Protein AF-0000000065890690 (afdb_homodimer)

Radius of gyration: 18.57 Å; Cα contacts (8 Å, |Δi|>4): 717; chains: 2; bounding box: 40×58×40 Å

Secondary structure (DSSP, 8-state):
----SSEEHHHHTTTS---TTS----EEEEEETTTEEEEEEE--TTSGGGGTS-TTS----HHHHHHHHHHHHHHHHHHHTT---TTEEEEEEEEEEEEE-S---TT-EEEEEEEEEEEETTEEEEEEEEEETTEEEEEEEEEEEEEE-/----SSEEHHHHTTTS---TTS----EEEEEETTTEEEEEEE--TTSGGGGTS-TTS----HHHHHHHHHHHHHHHHHHHTT---TTEEEEEEEEEEEEE-S---TT-EEEEEEEEEEEETTEEEEEEEEEETTEEEEEEEEEEEEEE-

InterPro domains:
  IPR010084 Beta-hydroxyacyl-(acyl-carrier-protein) dehydratase FabZ [MF_00406] (7-148)
  IPR010084 Beta-hydroxyacyl-(acyl-carrier-protein) dehydratase FabZ [NF000582] (9-145)
  IPR010084 Beta-hydroxyacyl-(acyl-carrier-protein) dehydratase FabZ [TIGR01750] (8-145)
  IPR013114 Beta-hydroxydecanoyl thiol ester dehydrase, FabA/FabZ [PF07977] (16-140)
  IPR013114 Beta-hydroxydecanoyl thiol ester dehydrase, FabA/FabZ [PTHR30272] (7-145)
  IPR029069 HotDog domain superfamily [SSF54637] (10-145)

Solvent-accessible surface area (backbone atoms only — not comparable to full-atom values): 15492 Å² total; per-residue (Å²): 128,93,80,70,74,64,40,42,43,78,58,46,48,75,61,42,71,42,28,67,81,51,50,53,62,47,34,35,70,46,77,42,77,76,40,36,33,28,35,30,26,76,38,54,77,83,45,67,56,37,58,0,43,20,67,89,48,61,39,60,57,66,48,57,54,51,49,34,47,49,51,51,47,49,48,39,53,28,59,48,68,71,49,65,59,91,47,52,44,77,40,72,38,32,36,33,66,28,38,51,71,46,91,46,38,60,76,41,48,40,38,33,46,32,33,56,72,47,75,54,96,56,32,36,34,28,45,35,37,31,22,46,92,85,37,67,24,35,36,30,36,43,28,35,30,59,42,79,105,128,92,80,70,75,64,38,43,42,78,59,46,48,74,63,42,72,41,29,66,81,51,49,54,62,48,33,35,69,44,77,42,77,74,39,37,32,30,34,32,28,76,38,54,76,84,44,68,57,40,56,0,50,18,67,90,48,61,39,60,56,65,46,58,53,51,49,33,46,49,52,51,48,51,46,38,53,27,60,50,68,72,47,66,59,90,47,50,46,76,40,72,39,31,37,33,66,28,39,50,70,48,91,46,38,60,78,42,49,39,39,33,45,30,32,56,73,48,76,55,96,55,32,38,34,28,46,36,37,30,21,45,93,85,37,69,24,36,36,29,36,41,27,36,30,60,42,78,105

Structure (mmCIF, N/CA/C/O backbone):
data_AF-0000000065890690-model_v1
#
loop_
_entity.id
_entity.type
_entity.pdbx_description
1 polymer 3-hydroxyacyl-
#
loop_
_atom_site.group_PDB
_atom_site.id
_atom_site.type_symbol
_atom_site.label_atom_id
_atom_site.label_alt_id
_atom_site.label_comp_id
_atom_site.label_asym_id
_atom_site.label_entity_id
_atom_site.label_seq_id
_atom_site.pdbx_PDB_ins_code
_atom_site.Cartn_x
_atom_site.Cartn_y
_atom_site.Cartn_z
_atom_site.occupancy
_atom_site.B_iso_or_equiv
_atom_site.auth_seq_id
_atom_site.auth_comp_id
_atom_site.auth_asym_id
_atom_site.auth_atom_id
_atom_site.pdbx_PDB_model_num
ATOM 1 N N . MET A 1 1 ? -1.082 -30.219 -10.211 1 60.09 1 MET A N 1
ATOM 2 C CA . MET A 1 1 ? -0.942 -29.734 -11.586 1 60.09 1 MET A CA 1
ATOM 3 C C . MET A 1 1 ? 0.509 -29.375 -11.891 1 60.09 1 MET A C 1
ATOM 5 O O . MET A 1 1 ? 1.239 -28.922 -11.016 1 60.09 1 MET A O 1
ATOM 9 N N . ASP A 1 2 ? 1.141 -29.984 -12.883 1 79.5 2 ASP A N 1
ATOM 10 C CA . ASP A 1 2 ? 2.512 -29.703 -13.305 1 79.5 2 ASP A CA 1
ATOM 11 C C . ASP A 1 2 ? 2.666 -28.266 -13.781 1 79.5 2 ASP A C 1
ATOM 13 O O . ASP A 1 2 ? 2.049 -27.875 -14.773 1 79.5 2 ASP A O 1
ATOM 17 N N . VAL A 1 3 ? 3.219 -27.328 -12.914 1 87.88 3 VAL A N 1
ATOM 18 C CA . VAL A 1 3 ? 3.428 -25.922 -13.258 1 87.88 3 VAL A CA 1
ATOM 19 C C . VAL A 1 3 ? 4.75 -25.766 -14 1 87.88 3 VAL A C 1
ATOM 21 O O . VAL A 1 3 ? 5.793 -26.234 -13.539 1 87.88 3 VAL A O 1
ATOM 24 N N . GLN A 1 4 ? 4.66 -25.234 -15.211 1 94.5 4 GLN A N 1
ATOM 25 C CA . GLN A 1 4 ? 5.871 -24.969 -15.969 1 94.5 4 GLN A CA 1
ATOM 26 C C . GLN A 1 4 ? 6.465 -23.609 -15.617 1 94.5 4 GLN A C 1
ATOM 28 O O . GLN A 1 4 ? 5.789 -22.578 -15.734 1 94.5 4 GLN A O 1
ATOM 33 N N . LEU A 1 5 ? 7.715 -23.672 -15.281 1 97.31 5 LEU A N 1
ATOM 34 C CA . LEU A 1 5 ? 8.398 -22.453 -14.859 1 97.31 5 LEU A CA 1
ATOM 35 C C . LEU A 1 5 ? 9.422 -22.016 -15.906 1 97.31 5 LEU A C 1
ATOM 37 O O . LEU A 1 5 ? 9.992 -22.859 -16.609 1 97.31 5 LEU A O 1
ATOM 41 N N . PRO A 1 6 ? 9.633 -20.75 -16.078 1 98.38 6 PRO A N 1
ATOM 42 C CA . PRO A 1 6 ? 8.953 -19.656 -15.352 1 98.38 6 PRO A CA 1
ATOM 43 C C . PRO A 1 6 ? 7.555 -19.391 -15.883 1 98.38 6 PRO A C 1
ATOM 45 O O . PRO A 1 6 ? 7.246 -19.719 -17.031 1 98.38 6 PRO A O 1
ATOM 48 N N . ILE A 1 7 ? 6.672 -18.844 -15.055 1 98.5 7 ILE A N 1
ATOM 49 C CA . ILE A 1 7 ? 5.395 -18.312 -15.508 1 98.5 7 ILE A CA 1
ATOM 50 C C . ILE A 1 7 ? 5.547 -16.828 -15.852 1 98.5 7 ILE A C 1
ATOM 52 O O . ILE A 1 7 ? 5.953 -16.031 -15.008 1 98.5 7 ILE A O 1
ATOM 56 N N . GLU A 1 8 ? 5.113 -16.453 -17.016 1 98.38 8 GLU A N 1
ATOM 57 C CA . GLU A 1 8 ? 5.309 -15.094 -17.5 1 98.38 8 GLU A CA 1
ATOM 58 C C . GLU A 1 8 ? 4.074 -14.234 -17.25 1 98.38 8 GLU A C 1
ATOM 60 O O . GLU A 1 8 ? 3.012 -14.758 -16.906 1 98.38 8 GLU A O 1
ATOM 65 N N . ALA A 1 9 ? 4.27 -12.914 -17.422 1 97.75 9 ALA A N 1
ATOM 66 C CA . ALA A 1 9 ? 3.254 -11.922 -17.062 1 97.75 9 ALA A CA 1
ATOM 67 C C . ALA A 1 9 ? 1.919 -12.25 -17.734 1 97.75 9 ALA A C 1
ATOM 69 O O . ALA A 1 9 ? 0.867 -12.188 -17.078 1 97.75 9 ALA A O 1
ATOM 70 N N . LYS A 1 10 ? 1.951 -12.648 -18.984 1 96.5 10 LYS A N 1
ATOM 71 C CA . LYS A 1 10 ? 0.724 -12.938 -19.719 1 96.5 10 LYS A CA 1
ATOM 72 C C . LYS A 1 10 ? -0.041 -14.094 -19.078 1 96.5 10 LYS A C 1
ATOM 74 O O . LYS A 1 10 ? -1.273 -14.078 -19.031 1 96.5 10 LYS A O 1
ATOM 79 N N . ASP A 1 11 ? 0.663 -15.039 -18.609 1 96.81 11 ASP A N 1
ATOM 80 C CA . ASP A 1 11 ? 0.032 -16.203 -17.984 1 96.81 11 ASP A CA 1
ATOM 81 C C . ASP A 1 11 ? -0.36 -15.914 -16.547 1 96.81 11 ASP A C 1
ATOM 83 O O . ASP A 1 11 ? -1.344 -16.469 -16.031 1 96.81 11 ASP A O 1
ATOM 87 N N . ILE A 1 12 ? 0.447 -15.047 -15.836 1 97.62 12 ILE A N 1
ATOM 88 C CA . ILE A 1 12 ? 0.089 -14.617 -14.484 1 97.62 12 ILE A CA 1
ATOM 89 C C . ILE A 1 12 ? -1.281 -13.945 -14.5 1 97.62 12 ILE A C 1
ATOM 91 O O . ILE A 1 12 ? -2.094 -14.156 -13.594 1 97.62 12 ILE A O 1
ATOM 95 N N . GLN A 1 13 ? -1.593 -13.195 -15.539 1 95.81 13 GLN A N 1
ATOM 96 C CA . GLN A 1 13 ? -2.852 -12.469 -15.664 1 95.81 13 GLN A CA 1
ATOM 97 C C . GLN A 1 13 ? -4.031 -13.422 -15.766 1 95.81 13 GLN A C 1
ATOM 99 O O . GLN A 1 13 ? -5.18 -13.031 -15.539 1 95.81 13 GLN A O 1
ATOM 104 N N . LYS A 1 14 ? -3.775 -14.672 -16.078 1 94.5 14 LYS A N 1
ATOM 105 C CA . LYS A 1 14 ? -4.832 -15.68 -16.109 1 94.5 14 LYS A CA 1
ATOM 106 C C . LYS A 1 14 ? -5.117 -16.219 -14.719 1 94.5 14 LYS A C 1
ATOM 108 O O . LYS A 1 14 ? -6.156 -16.844 -14.484 1 94.5 14 LYS A O 1
ATOM 113 N N . LEU A 1 15 ? -4.16 -16.047 -13.859 1 95.44 15 LEU A N 1
ATOM 114 C CA . LEU A 1 15 ? -4.27 -16.578 -12.5 1 95.44 15 LEU A CA 1
ATOM 115 C C . LEU A 1 15 ? -4.887 -15.555 -11.562 1 95.44 15 LEU A C 1
ATOM 117 O O . LEU A 1 15 ? -5.762 -15.883 -10.758 1 95.44 15 LEU A O 1
ATOM 121 N N . ILE A 1 16 ? -4.434 -14.336 -11.648 1 95.62 16 ILE A N 1
ATOM 122 C CA . ILE A 1 16 ? -4.953 -13.305 -10.758 1 95.62 16 ILE A CA 1
ATOM 123 C C . ILE A 1 16 ? -5.637 -12.211 -11.586 1 95.62 16 ILE A C 1
ATOM 125 O O . ILE A 1 16 ? -5.273 -11.977 -12.742 1 95.62 16 ILE A O 1
ATOM 129 N N . PRO A 1 17 ? -6.551 -11.508 -11.062 1 95.38 17 PRO A N 1
ATOM 130 C CA . PRO A 1 17 ? -7.367 -10.562 -11.836 1 95.38 17 PRO A CA 1
ATOM 131 C C . PRO A 1 17 ? -6.699 -9.203 -11.992 1 95.38 17 PRO A C 1
ATOM 133 O O . PRO A 1 17 ? -7.223 -8.328 -12.695 1 95.38 17 PRO A O 1
ATOM 136 N N . HIS A 1 18 ? -5.609 -8.992 -11.414 1 97.19 18 HIS A N 1
ATOM 137 C CA . HIS A 1 18 ? -4.91 -7.711 -11.469 1 97.19 18 HIS A CA 1
ATOM 138 C C . HIS A 1 18 ? -4.449 -7.395 -12.891 1 97.19 18 HIS A C 1
ATOM 140 O O . HIS A 1 18 ? -4 -8.289 -13.609 1 97.19 18 HIS A O 1
ATOM 146 N N . ARG A 1 19 ? -4.527 -6.168 -13.219 1 97.62 19 ARG A N 1
ATOM 147 C CA . ARG A 1 19 ? -4.043 -5.637 -14.492 1 97.62 19 ARG A CA 1
ATOM 148 C C . ARG A 1 19 ? -3.275 -4.336 -14.281 1 97.62 19 ARG A C 1
ATOM 150 O O . ARG A 1 19 ? -3.164 -3.846 -13.156 1 97.62 19 ARG A O 1
ATOM 157 N N . TYR A 1 20 ? -2.742 -3.832 -15.367 1 95.81 20 TYR A N 1
ATOM 158 C CA . TYR A 1 20 ? -2.113 -2.518 -15.305 1 95.81 20 TYR A CA 1
ATOM 159 C C . TYR A 1 20 ? -3.098 -1.468 -14.805 1 95.81 20 TYR A C 1
ATOM 161 O O . TYR A 1 20 ? -4.258 -1.445 -15.227 1 95.81 20 TYR A O 1
ATOM 169 N N . PRO A 1 21 ? -2.609 -0.702 -13.898 1 96.12 21 PRO A N 1
ATOM 170 C CA . PRO A 1 21 ? -1.275 -0.493 -13.336 1 96.12 21 PRO A CA 1
ATOM 171 C C . PRO A 1 21 ? -1.08 -1.211 -12 1 96.12 21 PRO A C 1
ATOM 173 O O . PRO A 1 21 ? -0.144 -0.901 -11.258 1 96.12 21 PRO A O 1
ATOM 176 N N . PHE A 1 22 ? -1.909 -2.217 -11.68 1 97.44 22 PHE A N 1
ATOM 177 C CA . PHE A 1 22 ? -1.848 -2.789 -10.336 1 97.44 22 PHE A CA 1
ATOM 178 C C . PHE A 1 22 ? -1.436 -4.254 -10.391 1 97.44 22 PHE A C 1
ATOM 180 O O . PHE A 1 22 ? -1.571 -4.98 -9.406 1 97.44 22 PHE A O 1
ATOM 187 N N . LEU A 1 23 ? -1.079 -4.746 -11.602 1 97.88 23 LEU A N 1
ATOM 188 C CA . LEU A 1 23 ? -0.325 -5.988 -11.695 1 97.88 23 LEU A CA 1
ATOM 189 C C . LEU A 1 23 ? 1.15 -5.754 -11.391 1 97.88 23 LEU A C 1
ATOM 191 O O . LEU A 1 23 ? 1.829 -5.023 -12.117 1 97.88 23 LEU A O 1
ATOM 195 N N . GLN A 1 24 ? 1.649 -6.418 -10.359 1 98.31 24 GLN A N 1
ATOM 196 C CA . GLN A 1 24 ? 2.977 -6.066 -9.867 1 98.31 24 GLN A CA 1
ATOM 197 C C . GLN A 1 24 ? 3.969 -7.203 -10.102 1 98.31 24 GLN A C 1
ATOM 199 O O . GLN A 1 24 ? 5.156 -7.07 -9.797 1 98.31 24 GLN A O 1
ATOM 204 N N . LEU A 1 25 ? 3.549 -8.289 -10.609 1 98.81 25 LEU A N 1
ATOM 205 C CA . LEU A 1 25 ? 4.438 -9.422 -10.828 1 98.81 25 LEU A CA 1
ATOM 206 C C . LEU A 1 25 ? 4.805 -9.555 -12.305 1 98.81 25 LEU A C 1
ATOM 208 O O . LEU A 1 25 ? 3.92 -9.602 -13.164 1 98.81 25 LEU A O 1
ATOM 212 N N . ASP A 1 26 ? 6.043 -9.695 -12.531 1 98.88 26 ASP A N 1
ATOM 213 C CA . ASP A 1 26 ? 6.52 -9.844 -13.906 1 98.88 26 ASP A CA 1
ATOM 214 C C . ASP A 1 26 ? 6.723 -11.312 -14.258 1 98.88 26 ASP A C 1
ATOM 216 O O . ASP A 1 26 ? 6.57 -11.703 -15.422 1 98.88 26 ASP A O 1
ATOM 220 N N . ARG A 1 27 ? 7.18 -12.055 -13.258 1 98.88 27 ARG A N 1
ATOM 221 C CA . ARG A 1 27 ? 7.535 -13.453 -13.492 1 98.88 27 ARG A CA 1
ATOM 222 C C . ARG A 1 27 ? 7.504 -14.258 -12.195 1 98.88 27 ARG A C 1
ATOM 224 O O . ARG A 1 27 ? 7.867 -13.742 -11.141 1 98.88 27 ARG A O 1
ATOM 231 N N . ILE A 1 28 ? 7.047 -15.492 -12.305 1 98.88 28 ILE A N 1
ATOM 232 C CA . ILE A 1 28 ? 7.219 -16.469 -11.234 1 98.88 28 ILE A CA 1
ATOM 233 C C . ILE A 1 28 ? 8.352 -17.422 -11.586 1 98.88 28 ILE A C 1
ATOM 235 O O . ILE A 1 28 ? 8.344 -18.031 -12.656 1 98.88 28 ILE A O 1
ATOM 239 N N . THR A 1 29 ? 9.281 -17.656 -10.633 1 98.88 29 THR A N 1
ATOM 240 C CA . THR A 1 29 ? 10.492 -18.391 -11.008 1 98.88 29 THR A CA 1
ATOM 241 C C . THR A 1 29 ? 10.617 -19.672 -10.203 1 98.88 29 THR A C 1
ATOM 243 O O . THR A 1 29 ? 11.406 -20.547 -10.547 1 98.88 29 THR A O 1
ATOM 246 N N . ALA A 1 30 ? 9.922 -19.812 -9.18 1 98.88 30 ALA A N 1
ATOM 247 C CA . ALA A 1 30 ? 9.898 -21.031 -8.375 1 98.88 30 ALA A CA 1
ATOM 248 C C . ALA A 1 30 ? 8.547 -21.219 -7.691 1 98.88 30 ALA A C 1
ATOM 250 O O . ALA A 1 30 ? 7.863 -20.234 -7.375 1 98.88 30 ALA A O 1
ATOM 251 N N . PHE A 1 31 ? 8.211 -22.469 -7.516 1 98.69 31 PHE A N 1
ATOM 252 C CA . PHE A 1 31 ? 6.914 -22.797 -6.93 1 98.69 31 PHE A CA 1
ATOM 253 C C . PHE A 1 31 ? 6.938 -24.188 -6.309 1 98.69 31 PHE A C 1
ATOM 255 O O . PHE A 1 31 ? 7.387 -25.156 -6.941 1 98.69 31 PHE A O 1
ATOM 262 N N . GLU A 1 32 ? 6.598 -24.25 -5.141 1 98.31 32 GLU A N 1
ATOM 263 C CA . GLU A 1 32 ? 6.285 -25.484 -4.441 1 98.31 32 GLU A CA 1
ATOM 264 C C . GLU A 1 32 ? 4.879 -25.453 -3.85 1 98.31 32 GLU A C 1
ATOM 266 O O . GLU A 1 32 ? 4.582 -24.609 -2.992 1 98.31 32 GLU A O 1
ATOM 271 N N . PRO A 1 33 ? 4 -26.359 -4.23 1 97.56 33 PRO A N 1
ATOM 272 C CA . PRO A 1 33 ? 2.598 -26.312 -3.811 1 97.56 33 PRO A CA 1
ATOM 273 C C . PRO A 1 33 ? 2.436 -26.25 -2.293 1 97.56 33 PRO A C 1
ATOM 275 O O . PRO A 1 33 ? 3.107 -26.984 -1.569 1 97.56 33 PRO A O 1
ATOM 278 N N . MET A 1 34 ? 1.604 -25.312 -1.865 1 97 34 MET A N 1
ATOM 279 C CA . MET A 1 34 ? 1.203 -25.156 -0.471 1 97 34 MET A CA 1
ATOM 280 C C . MET A 1 34 ? 2.412 -24.844 0.407 1 97 34 MET A C 1
ATOM 282 O O . MET A 1 34 ? 2.389 -25.094 1.612 1 97 34 MET A O 1
ATOM 286 N N . LYS A 1 35 ? 3.465 -24.328 -0.221 1 98.38 35 LYS A N 1
ATOM 287 C CA . LYS A 1 35 ? 4.66 -24.109 0.585 1 98.38 35 LYS A CA 1
ATOM 288 C C . LYS A 1 35 ? 5.301 -22.766 0.256 1 98.38 35 LYS A C 1
ATOM 290 O O . LYS A 1 35 ? 5.219 -21.812 1.047 1 98.38 35 LYS A O 1
ATOM 295 N N . THR A 1 36 ? 5.922 -22.719 -1.011 1 98.81 36 THR A N 1
ATOM 296 C CA . THR A 1 36 ? 6.672 -21.5 -1.312 1 98.81 36 THR A CA 1
ATOM 297 C C . THR A 1 36 ? 6.457 -21.078 -2.762 1 98.81 36 THR A C 1
ATOM 299 O O . THR A 1 36 ? 6.031 -21.875 -3.594 1 98.81 36 THR A O 1
ATOM 302 N N . LEU A 1 37 ? 6.688 -19.828 -3.061 1 98.88 37 LEU A N 1
ATOM 303 C CA . LEU A 1 37 ? 6.723 -19.25 -4.398 1 98.88 37 LEU A CA 1
ATOM 304 C C . LEU A 1 37 ? 7.73 -18.109 -4.469 1 98.88 37 LEU A C 1
ATOM 306 O O . LEU A 1 37 ? 7.852 -17.312 -3.527 1 98.88 37 LEU A O 1
ATOM 310 N N . THR A 1 38 ? 8.469 -18.016 -5.551 1 98.94 38 THR A N 1
ATOM 311 C CA . THR A 1 38 ? 9.375 -16.891 -5.828 1 98.94 38 THR A CA 1
ATOM 312 C C . THR A 1 38 ? 8.93 -16.141 -7.078 1 98.94 38 THR A C 1
ATOM 314 O O . THR A 1 38 ? 8.625 -16.75 -8.109 1 98.94 38 THR A O 1
ATOM 317 N N . ALA A 1 39 ? 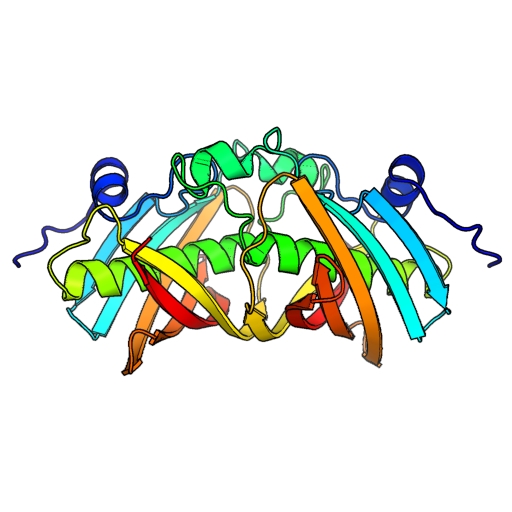8.844 -14.883 -7.008 1 98.94 39 ALA A N 1
ATOM 318 C CA . ALA A 1 39 ? 8.445 -14.023 -8.125 1 98.94 39 ALA A CA 1
ATOM 319 C C . ALA A 1 39 ? 9.359 -12.812 -8.234 1 98.94 39 ALA A C 1
ATOM 321 O O . ALA A 1 39 ? 10.141 -12.523 -7.328 1 98.94 39 ALA A O 1
ATOM 322 N N . ILE A 1 40 ? 9.25 -12.141 -9.398 1 98.94 40 ILE A N 1
ATOM 323 C CA . ILE A 1 40 ? 10.078 -10.953 -9.555 1 98.94 40 ILE A CA 1
ATOM 324 C C . ILE A 1 40 ? 9.242 -9.805 -10.102 1 98.94 40 ILE A C 1
ATOM 326 O O . ILE A 1 40 ? 8.219 -10.031 -10.766 1 98.94 40 ILE A O 1
ATOM 330 N N . LYS A 1 41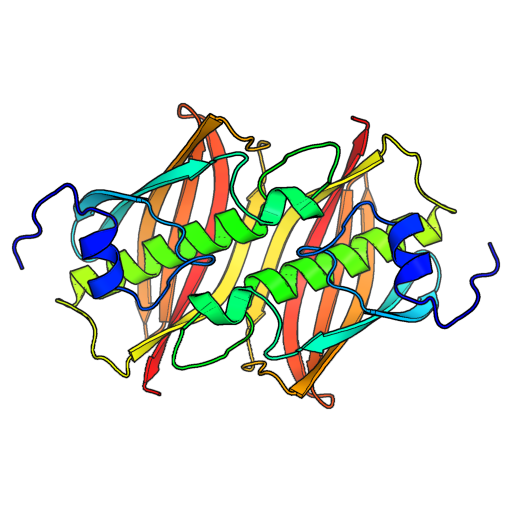 ? 9.648 -8.633 -9.789 1 98.88 41 LYS A N 1
ATOM 331 C CA . LYS A 1 41 ? 9.18 -7.375 -10.359 1 98.88 41 LYS A CA 1
ATOM 332 C C . LYS A 1 41 ? 10.352 -6.465 -10.719 1 98.88 41 LYS A C 1
ATOM 334 O O . LYS A 1 41 ? 11.188 -6.152 -9.867 1 98.88 41 LYS A O 1
ATOM 339 N N . ASN A 1 42 ? 10.375 -6.039 -11.945 1 98.88 42 ASN A N 1
ATOM 340 C CA . ASN A 1 42 ? 11.289 -4.973 -12.344 1 98.88 42 ASN A CA 1
ATOM 341 C C . ASN A 1 42 ? 10.703 -3.596 -12.039 1 98.88 42 ASN A C 1
ATOM 343 O O . ASN A 1 42 ? 9.523 -3.344 -12.312 1 98.88 42 ASN A O 1
ATOM 347 N N . VAL A 1 43 ? 11.516 -2.732 -11.453 1 98.81 43 VAL A N 1
ATOM 348 C CA . VAL A 1 43 ? 11.094 -1.373 -11.133 1 98.81 43 VAL A CA 1
ATOM 349 C C . VAL A 1 43 ? 11.609 -0.406 -12.195 1 98.81 43 VAL A C 1
ATOM 351 O O . VAL A 1 43 ? 12.82 -0.223 -12.336 1 98.81 43 VAL A O 1
ATOM 354 N N . SER A 1 44 ? 10.672 0.203 -12.914 1 98.56 44 SER A N 1
ATOM 355 C CA . SER A 1 44 ? 11.023 1.104 -14.008 1 98.56 44 SER A CA 1
ATOM 356 C C . SER A 1 44 ? 10.523 2.52 -13.742 1 98.56 44 SER A C 1
ATOM 358 O O . SER A 1 44 ? 9.414 2.705 -13.234 1 98.56 44 SER A O 1
ATOM 360 N N . ILE A 1 45 ? 11.289 3.5 -14.188 1 97.88 45 ILE A N 1
ATOM 361 C CA . ILE A 1 45 ? 10.93 4.902 -14 1 97.88 45 ILE A CA 1
ATOM 362 C C . ILE A 1 45 ? 9.641 5.211 -14.758 1 97.88 45 ILE A C 1
ATOM 364 O O . ILE A 1 45 ? 8.992 6.227 -14.5 1 97.88 45 ILE A O 1
ATOM 368 N N . ASN A 1 46 ? 9.227 4.309 -15.664 1 97.25 46 ASN A N 1
ATOM 369 C CA . ASN A 1 46 ? 8.055 4.535 -16.5 1 97.25 46 ASN A CA 1
ATOM 370 C C . ASN A 1 46 ? 6.762 4.203 -15.758 1 97.25 46 ASN A C 1
ATOM 372 O O . ASN A 1 46 ? 5.668 4.418 -16.281 1 97.25 46 ASN A O 1
ATOM 376 N N . GLU A 1 47 ? 6.828 3.705 -14.578 1 96.88 47 GLU A N 1
ATOM 377 C CA . GLU A 1 47 ? 5.637 3.381 -13.797 1 96.88 47 GLU A CA 1
ATOM 378 C C . GLU A 1 47 ? 5.004 4.637 -13.211 1 96.88 47 GLU A C 1
ATOM 380 O O . GLU A 1 47 ? 5.707 5.566 -12.805 1 96.88 47 GLU A O 1
ATOM 385 N N . PRO A 1 48 ? 3.734 4.656 -13.07 1 96.44 48 PRO A N 1
ATOM 386 C CA . PRO A 1 48 ? 3.016 5.898 -12.789 1 96.44 48 PRO A CA 1
ATOM 387 C C . PRO A 1 48 ? 3.311 6.449 -11.391 1 96.44 48 PRO A C 1
ATOM 389 O O . PRO A 1 48 ? 3.273 7.664 -11.188 1 96.44 48 PRO A O 1
ATOM 392 N N . GLN A 1 49 ? 3.635 5.613 -10.438 1 96.75 49 GLN A N 1
ATOM 393 C CA . GLN A 1 49 ? 3.754 6.07 -9.062 1 96.75 49 GLN A CA 1
ATOM 394 C C . GLN A 1 49 ? 4.887 7.078 -8.914 1 96.75 49 GLN A C 1
ATOM 396 O O . GLN A 1 49 ? 4.875 7.902 -7.996 1 96.75 49 GLN A O 1
ATOM 401 N N . PHE A 1 50 ? 5.824 7.059 -9.781 1 97.06 50 PHE A N 1
ATOM 402 C CA . PHE A 1 50 ? 7.008 7.891 -9.609 1 97.06 50 PHE A CA 1
ATOM 403 C C . PHE A 1 50 ? 6.707 9.336 -9.977 1 97.06 50 PHE A C 1
ATOM 405 O O . PHE A 1 50 ? 7.484 10.242 -9.664 1 97.06 50 PHE A O 1
ATOM 412 N N . GLN A 1 51 ? 5.551 9.516 -10.625 1 95.38 51 GLN A N 1
ATOM 413 C CA . GLN A 1 51 ? 5.105 10.875 -10.906 1 95.38 51 GLN A CA 1
ATOM 414 C C . GLN A 1 51 ? 4.699 11.594 -9.617 1 95.38 51 GLN A C 1
ATOM 416 O O . GLN A 1 51 ? 4.805 12.812 -9.523 1 95.38 51 GLN A O 1
ATOM 421 N N . GLY A 1 52 ? 4.348 10.688 -8.672 1 95.56 52 GLY A N 1
ATOM 422 C CA . GLY A 1 52 ? 3.74 11.328 -7.516 1 95.56 52 GLY A CA 1
ATOM 423 C C . GLY A 1 52 ? 4.391 10.93 -6.203 1 95.56 52 GLY A C 1
ATOM 424 O O . GLY A 1 52 ? 4.242 11.625 -5.195 1 95.56 52 GLY A O 1
ATOM 425 N N . HIS A 1 53 ? 5.152 9.734 -6.086 1 94.75 53 HIS A N 1
ATOM 426 C CA . HIS A 1 53 ? 5.754 9.242 -4.855 1 94.75 53 HIS A CA 1
ATOM 427 C C . HIS A 1 53 ? 7.199 9.703 -4.723 1 94.75 53 HIS A C 1
ATOM 429 O O . HIS A 1 53 ? 8.109 8.883 -4.582 1 94.75 53 HIS A O 1
ATOM 435 N N . PHE A 1 54 ? 7.602 10.664 -5.059 1 90.94 54 PHE A N 1
ATOM 436 C CA . PHE A 1 54 ? 7.992 12.07 -4.965 1 90.94 54 PHE A CA 1
ATOM 437 C C . PHE A 1 54 ? 8.578 12.555 -6.285 1 90.94 54 PHE A C 1
ATOM 439 O O . PHE A 1 54 ? 9.555 11.992 -6.781 1 90.94 54 PHE A O 1
ATOM 446 N N . PRO A 1 55 ? 8.148 13.492 -6.766 1 88.75 55 PRO A N 1
ATOM 447 C CA . PRO A 1 55 ? 8.609 13.953 -8.078 1 88.75 55 PRO A CA 1
ATOM 448 C C . PRO A 1 55 ? 10.125 14.109 -8.156 1 88.75 55 PRO A C 1
ATOM 450 O O . PRO A 1 55 ? 10.727 13.82 -9.195 1 88.75 55 PRO A O 1
ATOM 453 N N . ASP A 1 56 ? 10.805 14.359 -7.074 1 89.19 56 ASP A N 1
ATOM 454 C CA . ASP A 1 56 ? 12.234 14.664 -7.141 1 89.19 56 ASP A CA 1
ATOM 455 C C . ASP A 1 56 ? 13.062 13.555 -6.508 1 89.19 56 ASP A C 1
ATOM 457 O O . ASP A 1 56 ? 14.281 13.68 -6.379 1 89.19 56 ASP A O 1
ATOM 461 N N . LEU A 1 57 ? 12.484 12.492 -6.09 1 93.56 57 LEU A N 1
ATOM 462 C CA . LEU A 1 57 ? 13.117 11.352 -5.445 1 93.56 57 LEU A CA 1
ATOM 463 C C . LEU A 1 57 ? 12.359 10.062 -5.766 1 93.56 57 LEU A C 1
ATOM 465 O O . LEU A 1 57 ? 11.492 9.641 -5 1 93.56 57 LEU A O 1
ATOM 469 N N . PRO A 1 58 ? 12.75 9.523 -6.91 1 96 58 PRO A N 1
ATOM 470 C CA . PRO A 1 58 ? 11.992 8.344 -7.332 1 96 58 PRO A CA 1
ATOM 471 C C . PRO A 1 58 ? 12.289 7.113 -6.469 1 96 58 PRO A C 1
ATOM 473 O O . PRO A 1 58 ? 13.273 6.406 -6.711 1 96 58 PRO A O 1
ATOM 476 N N . VAL A 1 59 ? 11.445 6.875 -5.504 1 97.44 59 VAL A N 1
ATOM 477 C CA . VAL A 1 59 ? 11.5 5.715 -4.617 1 97.44 59 VAL A CA 1
ATOM 478 C C . VAL A 1 59 ? 10.211 4.918 -4.734 1 97.44 59 VAL A C 1
ATOM 480 O O . VAL A 1 59 ? 9.117 5.484 -4.703 1 97.44 59 VAL A O 1
ATOM 483 N N . MET A 1 60 ? 10.344 3.627 -4.941 1 98.5 60 MET A N 1
ATOM 484 C CA . MET A 1 60 ? 9.18 2.746 -4.984 1 98.5 60 MET A CA 1
ATOM 485 C C . MET A 1 60 ? 8.398 2.812 -3.678 1 98.5 60 MET A C 1
ATOM 487 O O . MET A 1 60 ? 8.969 2.633 -2.6 1 98.5 60 MET A O 1
ATOM 491 N N . PRO A 1 61 ? 7.152 3.141 -3.791 1 97.94 61 PRO A N 1
ATOM 492 C CA . PRO A 1 61 ? 6.387 3.164 -2.543 1 97.94 61 PRO A CA 1
ATOM 493 C C . PRO A 1 61 ? 6.402 1.823 -1.813 1 97.94 61 PRO A C 1
ATOM 495 O O . PRO A 1 61 ? 6.145 0.782 -2.422 1 97.94 61 PRO A O 1
ATOM 498 N N . GLY A 1 62 ? 6.621 1.833 -0.549 1 98.25 62 GLY A N 1
ATOM 499 C CA . GLY A 1 62 ? 6.617 0.615 0.246 1 98.25 62 GLY A CA 1
ATOM 500 C C . GLY A 1 62 ? 5.305 -0.143 0.172 1 98.25 62 GLY A C 1
ATOM 501 O O . GLY A 1 62 ? 5.297 -1.374 0.104 1 98.25 62 GLY A O 1
ATOM 502 N N . VAL A 1 63 ? 4.227 0.516 0.135 1 98.44 63 VAL A N 1
ATOM 503 C CA . VAL A 1 63 ? 2.908 -0.111 0.122 1 98.44 63 VAL A CA 1
ATOM 504 C C . VAL A 1 63 ? 2.717 -0.888 -1.179 1 98.44 63 VAL A C 1
ATOM 506 O O . VAL A 1 63 ? 2.023 -1.907 -1.204 1 98.44 63 VAL A O 1
ATOM 509 N N . LEU A 1 64 ? 3.305 -0.424 -2.266 1 98.56 64 LEU A N 1
ATOM 510 C CA . LEU A 1 64 ? 3.182 -1.159 -3.52 1 98.56 64 LEU A CA 1
ATOM 511 C C . LEU A 1 64 ? 4.059 -2.406 -3.506 1 98.56 64 LEU A C 1
ATOM 513 O O . LEU A 1 64 ? 3.734 -3.406 -4.148 1 98.56 64 LEU A O 1
ATOM 517 N N . ILE A 1 65 ? 5.156 -2.357 -2.801 1 98.88 65 ILE A N 1
ATOM 518 C CA . ILE A 1 65 ? 5.945 -3.566 -2.602 1 98.88 65 ILE A CA 1
ATOM 519 C C . ILE A 1 65 ? 5.141 -4.586 -1.802 1 98.88 65 ILE A C 1
ATOM 521 O O . ILE A 1 65 ? 5.102 -5.77 -2.148 1 98.88 65 ILE A O 1
ATOM 525 N N . ILE A 1 66 ? 4.43 -4.094 -0.789 1 98.81 66 ILE A N 1
ATOM 526 C CA . ILE A 1 66 ? 3.545 -4.953 -0.013 1 98.81 66 ILE A CA 1
ATOM 527 C C . ILE A 1 66 ? 2.48 -5.555 -0.926 1 98.81 66 ILE A C 1
ATOM 529 O O . ILE A 1 66 ? 2.174 -6.746 -0.832 1 98.81 66 ILE A O 1
ATOM 533 N N . GLU A 1 67 ? 1.925 -4.738 -1.78 1 98.56 67 GLU A N 1
ATOM 534 C CA . GLU A 1 67 ? 0.941 -5.227 -2.744 1 98.56 67 GLU A CA 1
ATOM 535 C C . GLU A 1 67 ? 1.519 -6.348 -3.604 1 98.56 67 GLU A C 1
ATOM 537 O O . GLU A 1 67 ? 0.865 -7.371 -3.82 1 98.56 67 GLU A O 1
ATOM 542 N N . ALA A 1 68 ? 2.705 -6.148 -4.094 1 98.81 68 ALA A N 1
ATOM 543 C CA . ALA A 1 68 ? 3.354 -7.164 -4.922 1 98.81 68 ALA A CA 1
ATOM 544 C C . ALA A 1 68 ? 3.535 -8.469 -4.152 1 98.81 68 ALA A C 1
ATOM 546 O O . ALA A 1 68 ? 3.289 -9.555 -4.688 1 98.81 68 ALA A O 1
ATOM 547 N N . MET A 1 69 ? 3.947 -8.312 -2.934 1 98.88 69 MET A N 1
ATOM 548 C CA . MET A 1 69 ? 4.074 -9.484 -2.07 1 98.88 69 MET A CA 1
ATOM 549 C C . MET A 1 69 ? 2.73 -10.188 -1.911 1 98.88 69 MET A C 1
ATOM 551 O O . MET A 1 69 ? 2.658 -11.414 -1.98 1 98.88 69 MET A O 1
ATOM 555 N N . ALA A 1 70 ? 1.691 -9.406 -1.695 1 98.56 70 ALA A N 1
ATOM 556 C CA . ALA A 1 70 ? 0.355 -9.977 -1.541 1 98.56 70 ALA A CA 1
ATOM 557 C C . ALA A 1 70 ? -0.079 -10.703 -2.809 1 98.56 70 ALA A C 1
ATOM 559 O O . ALA A 1 70 ? -0.685 -11.781 -2.736 1 98.56 70 ALA A O 1
ATOM 560 N N . GLN A 1 71 ? 0.213 -10.141 -3.932 1 98.5 71 GLN A N 1
ATOM 561 C CA . GLN A 1 71 ? -0.103 -10.797 -5.195 1 98.5 71 GLN A CA 1
ATOM 562 C C . GLN A 1 71 ? 0.627 -12.133 -5.316 1 98.5 71 GLN A C 1
ATOM 564 O O . GLN A 1 71 ? 0.054 -13.117 -5.781 1 98.5 71 GLN A O 1
ATOM 569 N N . ALA A 1 72 ? 1.904 -12.172 -4.891 1 98.81 72 ALA A N 1
ATOM 570 C CA . ALA A 1 72 ? 2.664 -13.414 -4.895 1 98.81 72 ALA A CA 1
ATOM 571 C C . ALA A 1 72 ? 2.027 -14.445 -3.963 1 98.81 72 ALA A C 1
ATOM 573 O O . ALA A 1 72 ? 1.912 -15.625 -4.316 1 98.81 72 ALA A O 1
ATOM 574 N N . CYS A 1 73 ? 1.59 -13.992 -2.791 1 98.56 73 CYS A N 1
ATOM 575 C CA . CYS A 1 73 ? 0.918 -14.867 -1.836 1 98.56 73 CYS A CA 1
ATOM 576 C C . CYS A 1 73 ? -0.36 -15.438 -2.432 1 98.56 73 CYS A C 1
ATOM 578 O O . CYS A 1 73 ? -0.592 -16.656 -2.361 1 98.56 73 CYS A O 1
ATOM 580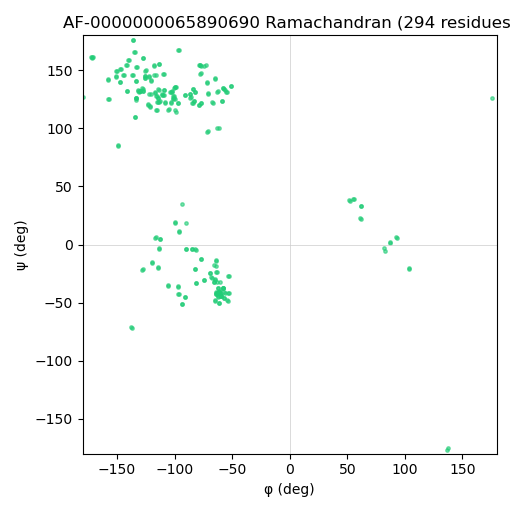 N N . GLY A 1 74 ? -1.189 -14.555 -2.975 1 97.12 74 GLY A N 1
ATOM 581 C CA . GLY A 1 74 ? -2.402 -15.016 -3.629 1 97.12 74 GLY A CA 1
ATOM 582 C C . GLY A 1 74 ? -2.137 -16.016 -4.738 1 97.12 74 GLY A C 1
ATOM 583 O O . GLY A 1 74 ? -2.846 -17.016 -4.867 1 97.12 74 GLY A O 1
ATOM 584 N N . THR A 1 75 ? -1.102 -15.75 -5.535 1 98.06 75 THR A N 1
ATOM 585 C CA . THR A 1 75 ? -0.747 -16.641 -6.641 1 98.06 75 THR A CA 1
ATOM 586 C C . THR A 1 75 ? -0.325 -18.016 -6.121 1 98.06 75 THR A C 1
ATOM 588 O O . THR A 1 75 ? -0.707 -19.031 -6.688 1 98.06 75 THR A O 1
ATOM 591 N N . LEU A 1 76 ? 0.477 -18.047 -5.043 1 98.19 76 LEU A N 1
ATOM 592 C CA . LEU A 1 76 ? 0.843 -19.297 -4.406 1 98.19 76 LEU A CA 1
ATOM 593 C C . LEU A 1 76 ? -0.399 -20.109 -4.039 1 98.19 76 LEU A C 1
ATOM 595 O O . LEU A 1 76 ? -0.485 -21.297 -4.344 1 98.19 76 LEU A O 1
ATOM 599 N N . ALA A 1 77 ? -1.336 -19.438 -3.404 1 96.69 77 ALA A N 1
ATOM 600 C CA . ALA A 1 77 ? -2.562 -20.109 -2.977 1 96.69 77 ALA A CA 1
ATOM 601 C C . ALA A 1 77 ? -3.344 -20.641 -4.172 1 96.69 77 ALA A C 1
ATOM 603 O O . ALA A 1 77 ? -3.775 -21.797 -4.176 1 96.69 77 ALA A O 1
ATOM 604 N N . ILE A 1 78 ? -3.479 -19.844 -5.207 1 95.75 78 ILE A N 1
ATOM 605 C CA . ILE A 1 78 ? -4.273 -20.188 -6.383 1 95.75 78 ILE A CA 1
ATOM 606 C C . ILE A 1 78 ? -3.656 -21.375 -7.109 1 95.75 78 ILE A C 1
ATOM 608 O O . ILE A 1 78 ? -4.355 -22.328 -7.441 1 95.75 78 ILE A O 1
ATOM 612 N N . LEU A 1 79 ? -2.334 -21.297 -7.344 1 96.81 79 LEU A N 1
ATOM 613 C CA . LEU A 1 79 ? -1.648 -22.406 -8.008 1 96.81 79 LEU A CA 1
ATOM 614 C C . LEU A 1 79 ? -1.769 -23.688 -7.191 1 96.81 79 LEU A C 1
ATOM 616 O O . LEU A 1 79 ? -1.972 -24.766 -7.75 1 96.81 79 LEU A O 1
ATOM 620 N N . SER A 1 80 ? -1.653 -23.562 -5.875 1 95.81 80 SER A N 1
ATOM 621 C CA . SER A 1 80 ? -1.719 -24.734 -4.988 1 95.81 80 SER A CA 1
ATOM 622 C C . SER A 1 80 ? -3.094 -25.391 -5.039 1 95.81 80 SER A C 1
ATOM 624 O O . SER A 1 80 ? -3.215 -26.594 -4.852 1 95.81 80 SER A O 1
ATOM 626 N N . GLU A 1 81 ? -4.09 -24.562 -5.293 1 92.69 81 GLU A N 1
ATOM 627 C CA . GLU A 1 81 ? -5.461 -25.062 -5.32 1 92.69 81 GLU A CA 1
ATOM 628 C C . GLU A 1 81 ? -5.852 -25.516 -6.719 1 92.69 81 GLU A C 1
ATOM 630 O O . GLU A 1 81 ? -6.977 -25.984 -6.938 1 92.69 81 GLU A O 1
ATOM 635 N N . GLY A 1 82 ? -4.973 -25.328 -7.66 1 92.62 82 GLY A N 1
ATOM 636 C CA . GLY A 1 82 ? -5.215 -25.812 -9.016 1 92.62 82 GLY A CA 1
ATOM 637 C C . GLY A 1 82 ? -5.848 -24.766 -9.906 1 92.62 82 GLY A C 1
ATOM 638 O O . GLY A 1 82 ? -6.316 -25.078 -11.008 1 92.62 82 GLY A O 1
ATOM 639 N N . GLY A 1 83 ? -5.961 -23.547 -9.328 1 91.12 83 GLY A N 1
ATOM 640 C CA . GLY A 1 83 ? -6.508 -22.453 -10.117 1 91.12 83 GLY A CA 1
ATOM 641 C C . GLY A 1 83 ? -7.488 -21.594 -9.344 1 91.12 83 GLY A C 1
ATOM 642 O O . GLY A 1 83 ? -7.566 -21.688 -8.117 1 91.12 83 GLY A O 1
ATOM 643 N N . ARG A 1 84 ? -8.047 -20.656 -10.125 1 86.81 84 ARG A N 1
ATOM 644 C CA . ARG A 1 84 ? -8.984 -19.719 -9.539 1 86.81 84 ARG A CA 1
ATOM 645 C C . ARG A 1 84 ? -10.289 -19.672 -10.328 1 86.81 84 ARG A C 1
ATOM 647 O O . ARG A 1 84 ? -10.266 -19.656 -11.562 1 86.81 84 ARG A O 1
ATOM 654 N N . LYS A 1 85 ? -11.414 -19.703 -9.5 1 89.5 85 LYS A N 1
ATOM 655 C CA . LYS A 1 85 ? -12.688 -19.438 -10.164 1 89.5 85 LYS A CA 1
ATOM 656 C C . LYS A 1 85 ? -12.836 -17.953 -10.492 1 89.5 85 LYS A C 1
ATOM 658 O O . LYS A 1 85 ? -12.258 -17.094 -9.812 1 89.5 85 LYS A O 1
ATOM 663 N N . GLU A 1 86 ? -13.586 -17.594 -11.492 1 86.88 86 GLU A N 1
ATOM 664 C CA . GLU A 1 86 ? -13.734 -16.234 -12 1 86.88 86 GLU A CA 1
ATOM 665 C C . GLU A 1 86 ? -14.297 -15.312 -10.93 1 86.88 86 GLU A C 1
ATOM 667 O O . GLU A 1 86 ? -13.938 -14.133 -10.875 1 86.88 86 GLU A O 1
ATOM 672 N N . ASN A 1 87 ? -15.102 -15.852 -10.117 1 90.56 87 ASN A N 1
ATOM 673 C CA . ASN A 1 87 ? -15.766 -15.016 -9.125 1 90.56 87 ASN A CA 1
ATOM 674 C C . ASN A 1 87 ? -15.031 -15.039 -7.785 1 90.56 87 ASN A C 1
ATOM 676 O O . ASN A 1 87 ? -15.57 -14.594 -6.77 1 90.56 87 ASN A O 1
ATOM 680 N N . GLU A 1 88 ? -13.852 -15.594 -7.824 1 90.19 88 GLU A N 1
ATOM 681 C CA . GLU A 1 88 ? -13.039 -15.68 -6.613 1 90.19 88 GLU A CA 1
ATOM 682 C C . GLU A 1 88 ? -11.969 -14.594 -6.582 1 90.19 88 GLU A C 1
ATOM 684 O O . GLU A 1 88 ? -11.234 -14.414 -7.555 1 90.19 88 GLU A O 1
ATOM 689 N N . PHE A 1 89 ? -11.961 -13.875 -5.48 1 91.38 89 PHE A N 1
ATOM 690 C CA . PHE A 1 89 ? -10.992 -12.805 -5.293 1 91.38 89 PHE A CA 1
ATOM 691 C C . PHE A 1 89 ? -10.227 -12.992 -3.982 1 91.38 89 PHE A C 1
ATOM 693 O O . PHE A 1 89 ? -10.773 -13.523 -3.014 1 91.38 89 PHE A O 1
ATOM 700 N N . PHE A 1 90 ? -9 -12.633 -3.996 1 90.31 90 PHE A N 1
ATOM 701 C CA . PHE A 1 90 ? -8.188 -12.562 -2.785 1 90.31 90 PHE A CA 1
ATOM 702 C C . PHE A 1 90 ? -8.008 -11.117 -2.334 1 90.31 90 PHE A C 1
ATOM 704 O O . PHE A 1 90 ? -7.523 -10.281 -3.098 1 90.31 90 PHE A O 1
ATOM 711 N N . PHE A 1 91 ? -8.43 -10.836 -1.106 1 92.12 91 PHE A N 1
ATOM 712 C CA . PHE A 1 91 ? -8.32 -9.508 -0.513 1 92.12 91 PHE A CA 1
ATOM 713 C C . PHE A 1 91 ? -7.344 -9.516 0.657 1 92.12 91 PHE A C 1
ATOM 715 O O . PHE A 1 91 ? -7.102 -10.562 1.265 1 92.12 91 PHE A O 1
ATOM 722 N N . PHE A 1 92 ? -6.793 -8.367 0.929 1 92.88 92 PHE A N 1
ATOM 723 C CA . PHE A 1 92 ? -6.035 -8.219 2.164 1 92.88 92 PHE A CA 1
ATOM 724 C C . PHE A 1 92 ? -6.93 -8.438 3.379 1 92.88 92 PHE A C 1
ATOM 726 O O . PHE A 1 92 ? -8.016 -7.871 3.465 1 92.88 92 PHE A O 1
ATOM 733 N N . ALA A 1 93 ? -6.465 -9.219 4.246 1 96.69 93 ALA A N 1
ATOM 734 C CA . ALA A 1 93 ? -7.125 -9.352 5.543 1 96.69 93 ALA A CA 1
ATOM 735 C C . ALA A 1 93 ? -6.336 -8.641 6.637 1 96.69 93 ALA A C 1
ATOM 737 O O . ALA A 1 93 ? -6.922 -8.07 7.562 1 96.69 93 ALA A O 1
ATOM 738 N N . GLY A 1 94 ? -5.023 -8.688 6.504 1 98.56 94 GLY A N 1
ATOM 739 C CA . GLY A 1 94 ? -4.191 -8.047 7.508 1 98.56 94 GLY A CA 1
ATOM 740 C C . GLY A 1 94 ? -2.721 -8.016 7.129 1 98.56 94 GLY A C 1
ATOM 741 O O . GLY A 1 94 ? -2.299 -8.703 6.199 1 98.56 94 GLY A O 1
ATOM 742 N N . ILE A 1 95 ? -1.978 -7.18 7.746 1 98.81 95 ILE A N 1
ATOM 743 C CA . ILE A 1 95 ? -0.528 -7.055 7.645 1 98.81 95 ILE A CA 1
ATOM 744 C C . ILE A 1 95 ? 0.079 -6.941 9.039 1 98.81 95 ILE A C 1
ATOM 746 O O . ILE A 1 95 ? -0.34 -6.102 9.836 1 98.81 95 ILE A O 1
ATOM 750 N N . ASP A 1 96 ? 1.024 -7.777 9.344 1 98.81 96 ASP A N 1
ATOM 751 C CA . ASP A 1 96 ? 1.737 -7.707 10.617 1 98.81 96 ASP A CA 1
ATOM 752 C C . ASP A 1 96 ? 3.246 -7.629 10.398 1 98.81 96 ASP A C 1
ATOM 754 O O . ASP A 1 96 ? 3.768 -8.195 9.43 1 98.81 96 ASP A O 1
ATOM 758 N N . GLU A 1 97 ? 3.928 -6.898 11.195 1 98.81 97 GLU A N 1
ATOM 759 C CA . GLU A 1 97 ? 5.383 -6.902 11.305 1 98.81 97 GLU A CA 1
ATOM 760 C C . GLU A 1 97 ? 6.043 -6.492 9.992 1 98.81 97 GLU A C 1
ATOM 762 O O . GLU A 1 97 ? 7.055 -7.074 9.594 1 98.81 97 GLU A O 1
ATOM 767 N N . ALA A 1 98 ? 5.395 -5.629 9.289 1 98.94 98 ALA A N 1
ATOM 768 C CA . ALA A 1 98 ? 6.055 -5.117 8.086 1 98.94 98 ALA A CA 1
ATOM 769 C C . ALA A 1 98 ? 7.215 -4.195 8.453 1 98.94 98 ALA A C 1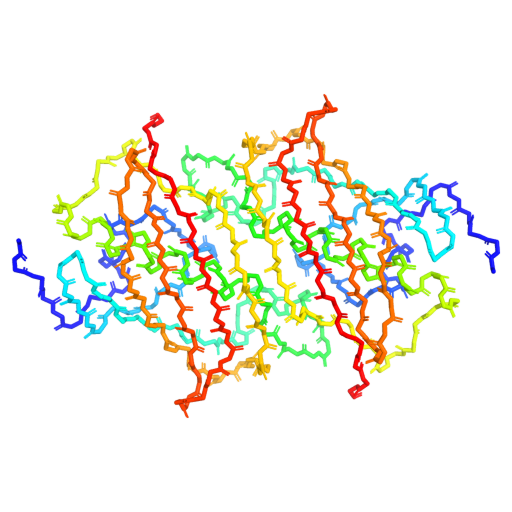
ATOM 771 O O . ALA A 1 98 ? 7.078 -3.328 9.32 1 98.94 98 ALA A O 1
ATOM 772 N N . ARG A 1 99 ? 8.344 -4.41 7.898 1 98.88 99 ARG A N 1
ATOM 773 C CA . ARG A 1 99 ? 9.523 -3.566 8.062 1 98.88 99 ARG A CA 1
ATOM 774 C C . ARG A 1 99 ? 10.133 -3.205 6.715 1 98.88 99 ARG A C 1
ATOM 776 O O . ARG A 1 99 ? 10.273 -4.062 5.84 1 98.88 99 ARG A O 1
ATOM 783 N N . PHE A 1 100 ? 10.422 -1.971 6.535 1 98.56 100 PHE A N 1
ATOM 784 C CA . PHE A 1 100 ? 11.047 -1.431 5.332 1 98.56 100 PHE A CA 1
ATOM 785 C C . PHE A 1 100 ? 12.508 -1.088 5.594 1 98.56 100 PHE A C 1
ATOM 787 O O . PHE A 1 100 ? 12.805 -0.146 6.328 1 98.56 100 PHE A O 1
ATOM 794 N N . LYS A 1 101 ? 13.391 -1.782 4.91 1 97.88 101 LYS A N 1
ATOM 795 C CA . LYS A 1 101 ? 14.781 -1.792 5.363 1 97.88 101 LYS A CA 1
ATOM 796 C C . LYS A 1 101 ? 15.695 -1.11 4.352 1 97.88 101 LYS A C 1
ATOM 798 O O . LYS A 1 101 ? 16.828 -0.75 4.672 1 97.88 101 LYS A O 1
ATOM 803 N N . ARG A 1 102 ? 15.164 -1.03 3.154 1 96 102 ARG A N 1
ATOM 804 C CA . ARG A 1 102 ? 15.969 -0.415 2.105 1 96 102 ARG A CA 1
ATOM 805 C C . ARG A 1 102 ? 15.086 0.243 1.05 1 96 102 ARG A C 1
ATOM 807 O O . ARG A 1 102 ? 14.047 -0.302 0.678 1 96 102 ARG A O 1
ATOM 814 N N . GLN A 1 103 ? 15.617 1.387 0.541 1 97.06 103 GLN A N 1
ATOM 815 C CA . GLN A 1 103 ? 14.898 2.029 -0.556 1 97.06 103 GLN A CA 1
ATOM 816 C C . GLN A 1 103 ? 15.039 1.229 -1.848 1 97.06 103 GLN A C 1
ATOM 818 O O . GLN A 1 103 ? 16.094 0.669 -2.125 1 97.06 103 GLN A O 1
ATOM 823 N N . VAL A 1 104 ? 14 1.141 -2.578 1 98.69 104 VAL A N 1
ATOM 824 C CA . VAL A 1 104 ? 13.977 0.522 -3.898 1 98.69 104 VAL A CA 1
ATOM 825 C C . VAL A 1 104 ? 13.773 1.593 -4.969 1 98.69 104 VAL A C 1
ATOM 827 O O . VAL A 1 104 ? 12.875 2.434 -4.848 1 98.69 104 VAL A O 1
ATOM 830 N N . ILE A 1 105 ? 14.641 1.592 -5.988 1 98.5 105 ILE A N 1
ATOM 831 C CA . ILE A 1 105 ? 14.617 2.67 -6.973 1 98.5 105 ILE A CA 1
ATOM 832 C C . ILE A 1 105 ? 14.539 2.082 -8.383 1 98.5 105 ILE A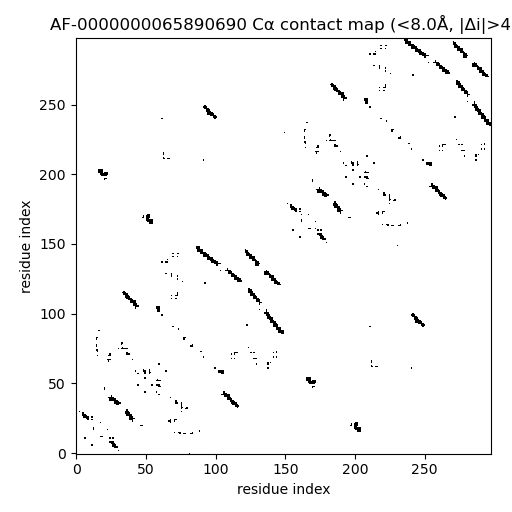 C 1
ATOM 834 O O . ILE A 1 105 ? 14.797 0.892 -8.578 1 98.5 105 ILE A O 1
ATOM 838 N N . PRO A 1 106 ? 14.102 2.947 -9.367 1 98.56 106 PRO A N 1
ATOM 839 C CA . PRO A 1 106 ? 14.102 2.457 -10.75 1 98.56 106 PRO A CA 1
ATOM 840 C C . PRO A 1 106 ? 15.445 1.853 -11.164 1 98.56 106 PRO A C 1
ATOM 842 O O . PRO A 1 106 ? 16.5 2.426 -10.875 1 98.56 106 PRO A O 1
ATOM 845 N N . GLY A 1 107 ? 15.367 0.737 -11.828 1 98.75 107 GLY A N 1
ATOM 846 C CA . GLY A 1 107 ? 16.562 -0.016 -12.156 1 98.75 107 GLY A CA 1
ATOM 847 C C . GLY A 1 107 ? 16.766 -1.239 -11.289 1 98.75 107 GLY A C 1
ATOM 848 O O . GLY A 1 107 ? 17.469 -2.172 -11.664 1 98.75 107 GLY A O 1
ATOM 849 N N . ASP A 1 108 ? 16.141 -1.257 -10.133 1 98.88 108 ASP A N 1
ATOM 850 C CA . ASP A 1 108 ? 16.203 -2.408 -9.234 1 98.88 108 ASP A CA 1
ATOM 851 C C . ASP A 1 108 ? 15.289 -3.527 -9.711 1 98.88 108 ASP A C 1
ATOM 853 O O . ASP A 1 108 ? 14.312 -3.273 -10.422 1 98.88 108 ASP A O 1
ATOM 857 N N . GLN A 1 109 ? 15.633 -4.73 -9.352 1 98.94 109 GLN A N 1
ATOM 858 C CA . GLN A 1 109 ? 14.727 -5.871 -9.453 1 98.94 109 GLN A CA 1
ATOM 859 C C . GLN A 1 109 ? 14.375 -6.43 -8.078 1 98.94 109 GLN A C 1
ATOM 861 O O . GLN A 1 109 ? 15.266 -6.754 -7.289 1 98.94 109 GLN A O 1
ATOM 866 N N . LEU A 1 110 ? 13.117 -6.469 -7.805 1 98.94 110 LEU A N 1
ATOM 867 C CA . LEU A 1 110 ? 12.633 -7.086 -6.574 1 98.94 110 LEU A CA 1
ATOM 868 C C . LEU A 1 110 ? 12.43 -8.586 -6.762 1 98.94 110 LEU A C 1
ATOM 870 O O . LEU A 1 110 ? 11.82 -9.016 -7.742 1 98.94 110 LEU A O 1
ATOM 874 N N . VAL A 1 111 ? 12.977 -9.312 -5.867 1 98.94 111 VAL A N 1
ATOM 875 C CA . VAL A 1 111 ? 12.703 -10.742 -5.77 1 98.94 111 VAL A CA 1
ATOM 876 C C . VAL A 1 111 ? 11.836 -11.016 -4.539 1 98.94 111 VAL A C 1
ATOM 878 O O . VAL A 1 111 ? 12.227 -10.688 -3.414 1 98.94 111 VAL A O 1
ATOM 881 N N . PHE A 1 112 ? 10.703 -11.609 -4.789 1 98.94 112 PHE A N 1
ATOM 882 C CA . PHE A 1 112 ? 9.773 -11.93 -3.709 1 98.94 112 PHE A CA 1
ATOM 883 C C . PHE A 1 112 ? 9.859 -13.406 -3.338 1 98.94 112 PHE A C 1
ATOM 885 O O . PHE A 1 112 ? 9.734 -14.273 -4.203 1 98.94 112 PHE A O 1
ATOM 892 N N . GLU A 1 113 ? 10.07 -13.695 -2.139 1 99 113 GLU A N 1
ATOM 893 C CA . GLU A 1 113 ? 10 -15.039 -1.578 1 99 113 GLU A CA 1
ATOM 894 C C . GLU A 1 113 ? 8.883 -15.148 -0.546 1 99 113 GLU A C 1
ATOM 896 O O . GLU A 1 113 ? 8.938 -14.523 0.51 1 99 113 GLU A O 1
ATOM 901 N N . VAL A 1 114 ? 7.875 -16 -0.869 1 98.94 114 VAL A N 1
ATOM 902 C CA . VAL A 1 114 ? 6.742 -16.109 0.046 1 98.94 114 VAL A CA 1
ATOM 903 C C . VAL A 1 114 ? 6.574 -17.547 0.493 1 98.94 114 VAL A C 1
ATOM 905 O O . VAL A 1 114 ? 6.859 -18.484 -0.267 1 98.94 114 VAL A O 1
ATOM 908 N N . GLU A 1 115 ? 6.191 -17.688 1.694 1 98.94 115 GLU A N 1
ATOM 909 C CA . GLU A 1 115 ? 5.961 -18.984 2.316 1 98.94 115 GLU A CA 1
ATOM 910 C C . GLU A 1 115 ? 4.602 -19.031 3.004 1 98.94 115 GLU A C 1
ATOM 912 O O . GLU A 1 115 ? 4.27 -18.156 3.803 1 98.94 115 GLU A O 1
ATOM 917 N N . LEU A 1 116 ? 3.867 -20.078 2.746 1 98.75 116 LEU A N 1
ATOM 918 C CA . LEU A 1 116 ? 2.594 -20.281 3.428 1 98.75 116 LEU A CA 1
ATOM 919 C C . LEU A 1 116 ? 2.814 -20.797 4.844 1 98.75 116 LEU A C 1
ATOM 921 O O . LEU A 1 116 ? 3.42 -21.859 5.035 1 98.75 116 LEU A O 1
ATOM 925 N N . LEU A 1 117 ? 2.328 -20.078 5.754 1 98.69 117 LEU A N 1
ATOM 926 C CA . LEU A 1 117 ? 2.475 -20.484 7.148 1 98.69 117 LEU A CA 1
ATOM 927 C C . LEU A 1 117 ? 1.262 -21.281 7.621 1 98.69 117 LEU A C 1
ATOM 929 O O . LEU A 1 117 ? 1.408 -22.344 8.227 1 98.69 117 LEU A O 1
ATOM 933 N N . THR A 1 118 ? 0.099 -20.688 7.375 1 97.69 118 THR A N 1
ATOM 934 C CA . THR A 1 118 ? -1.151 -21.344 7.742 1 97.69 118 THR A CA 1
ATOM 935 C C . THR A 1 118 ? -2.254 -21.016 6.742 1 97.69 118 THR A C 1
ATOM 937 O O . THR A 1 118 ? -2.174 -20 6.043 1 97.69 118 THR A O 1
ATOM 940 N N . SER A 1 119 ? -3.123 -21.859 6.605 1 94.06 119 SER A N 1
ATOM 941 C CA . SER A 1 119 ? -4.352 -21.688 5.84 1 94.06 119 SER A CA 1
ATOM 942 C C . SER A 1 119 ? -5.562 -22.203 6.605 1 94.06 119 SER A C 1
ATOM 944 O O . SER A 1 119 ? -5.707 -23.422 6.801 1 94.06 119 SER A O 1
ATOM 946 N N . ARG A 1 120 ? -6.371 -21.266 7.02 1 91 120 ARG A N 1
ATOM 947 C CA . ARG A 1 120 ? -7.523 -21.641 7.828 1 91 120 ARG A CA 1
ATOM 948 C C . ARG A 1 120 ? -8.75 -20.812 7.465 1 91 120 ARG A C 1
ATOM 950 O O . ARG A 1 120 ? -8.688 -19.594 7.418 1 91 120 ARG A O 1
ATOM 957 N N . ARG A 1 121 ? -9.852 -21.469 7.266 1 90.94 121 ARG A N 1
ATOM 958 C CA . ARG A 1 121 ? -11.148 -20.828 7.07 1 90.94 121 ARG A CA 1
ATOM 959 C C . ARG A 1 121 ? -11.094 -19.781 5.969 1 90.94 121 ARG A C 1
ATOM 961 O O . ARG A 1 121 ? -11.578 -18.656 6.148 1 90.94 121 ARG A O 1
ATOM 968 N N . GLY A 1 122 ? -10.352 -20.031 4.93 1 89.94 122 GLY A N 1
ATOM 969 C CA . GLY A 1 122 ? -10.328 -19.141 3.775 1 89.94 122 GLY A CA 1
ATOM 970 C C . GLY A 1 122 ? -9.32 -18.016 3.902 1 89.94 122 GLY A C 1
ATOM 971 O O . GLY A 1 122 ? -9.25 -17.141 3.039 1 89.94 122 GLY A O 1
ATOM 972 N N . ILE A 1 123 ? -8.633 -18.062 5.008 1 95 123 ILE A N 1
ATOM 973 C CA . ILE A 1 123 ? -7.605 -17.047 5.207 1 95 123 ILE A CA 1
ATOM 974 C C . ILE A 1 123 ? -6.223 -17.703 5.188 1 95 123 ILE A C 1
ATOM 976 O O . ILE A 1 123 ? -5.98 -18.672 5.906 1 95 123 ILE A O 1
ATOM 980 N N . GLY A 1 124 ? -5.422 -17.25 4.344 1 97.44 124 GLY A N 1
ATOM 981 C CA . GLY A 1 124 ? -4.027 -17.672 4.328 1 97.44 124 GLY A CA 1
ATOM 982 C C . GLY A 1 124 ? -3.104 -16.672 4.992 1 97.44 124 GLY A C 1
ATOM 983 O O . GLY A 1 124 ? -3.258 -15.453 4.816 1 97.44 124 GLY A O 1
ATOM 984 N N . LYS A 1 125 ? -2.219 -17.172 5.785 1 98.62 125 LYS A N 1
ATOM 985 C CA . LYS A 1 125 ? -1.155 -16.391 6.402 1 98.62 125 LYS A CA 1
ATOM 986 C C . LYS A 1 125 ? 0.204 -16.734 5.801 1 98.62 125 LYS A C 1
ATOM 988 O O . LYS A 1 125 ? 0.562 -17.906 5.699 1 98.62 125 LYS A O 1
ATOM 993 N N . PHE A 1 126 ? 0.974 -15.703 5.469 1 98.88 126 PHE A N 1
ATOM 994 C CA . PHE A 1 126 ? 2.207 -15.914 4.723 1 98.88 126 PHE A CA 1
ATOM 995 C C . PHE A 1 126 ? 3.357 -15.125 5.336 1 98.88 126 PHE A C 1
ATOM 997 O O . PHE A 1 126 ? 3.174 -13.984 5.77 1 98.88 126 PHE A O 1
ATOM 1004 N N . ASN A 1 127 ? 4.508 -15.734 5.367 1 98.94 127 ASN A N 1
ATOM 1005 C CA . ASN A 1 127 ? 5.742 -14.969 5.473 1 98.94 127 ASN A CA 1
ATOM 1006 C C . ASN A 1 127 ? 6.203 -14.453 4.113 1 98.94 127 ASN A C 1
ATOM 1008 O O . ASN A 1 127 ? 6.344 -15.227 3.166 1 98.94 127 ASN A O 1
ATOM 1012 N N . ALA A 1 128 ? 6.387 -13.188 3.934 1 98.94 128 ALA A N 1
ATOM 1013 C CA . ALA A 1 128 ? 6.762 -12.602 2.65 1 98.94 128 ALA A CA 1
ATOM 1014 C C . ALA A 1 128 ? 8 -11.719 2.789 1 98.94 128 ALA A C 1
ATOM 1016 O O . ALA A 1 128 ? 8.062 -10.859 3.672 1 98.94 128 ALA A O 1
ATOM 1017 N N . VAL A 1 129 ? 8.953 -11.922 1.895 1 98.94 129 VAL A N 1
ATOM 1018 C CA . VAL A 1 129 ? 10.195 -11.148 1.889 1 98.94 129 VAL A CA 1
ATOM 1019 C C . VAL A 1 129 ? 10.477 -10.641 0.478 1 98.94 129 VAL A C 1
ATOM 1021 O O . VAL A 1 129 ? 10.344 -11.383 -0.497 1 98.94 129 VAL A O 1
ATOM 1024 N N . ALA A 1 130 ? 10.805 -9.406 0.343 1 98.94 130 ALA A N 1
ATOM 1025 C CA . ALA A 1 130 ? 11.25 -8.781 -0.903 1 98.94 130 ALA A CA 1
ATOM 1026 C C . ALA A 1 130 ? 12.727 -8.398 -0.828 1 98.94 130 ALA A C 1
ATOM 1028 O O . ALA A 1 130 ? 13.148 -7.719 0.113 1 98.94 130 ALA A O 1
ATOM 1029 N N . LYS A 1 131 ? 13.484 -8.781 -1.802 1 98.94 131 LYS A N 1
ATOM 1030 C CA . LYS A 1 131 ? 14.922 -8.523 -1.798 1 98.94 131 LYS A CA 1
ATOM 1031 C C . LYS A 1 131 ? 15.352 -7.797 -3.07 1 98.94 131 LYS A C 1
ATOM 1033 O O . LYS A 1 131 ? 14.719 -7.945 -4.121 1 98.94 131 LYS A O 1
ATOM 1038 N N . VAL A 1 132 ? 16.375 -6.988 -2.984 1 98.88 132 VAL A N 1
ATOM 1039 C CA . VAL A 1 132 ? 17.125 -6.43 -4.102 1 98.88 132 VAL A CA 1
ATOM 1040 C C . VAL A 1 132 ? 18.594 -6.832 -3.986 1 98.88 132 VAL A C 1
ATOM 1042 O O . VAL A 1 132 ? 19.25 -6.555 -2.977 1 98.88 132 VAL A O 1
ATOM 1045 N N . ASP A 1 133 ? 19.109 -7.551 -4.938 1 98.38 133 ASP A N 1
ATOM 1046 C CA . ASP A 1 133 ? 20.5 -8.023 -4.922 1 98.38 133 ASP A CA 1
ATOM 1047 C C . ASP A 1 133 ? 20.781 -8.82 -3.654 1 98.38 133 ASP A C 1
ATOM 1049 O O . ASP A 1 133 ? 21.797 -8.594 -2.994 1 98.38 133 ASP A O 1
ATOM 1053 N N . GLY A 1 134 ? 19.812 -9.57 -3.311 1 98.44 134 GLY A N 1
ATOM 1054 C CA . GLY A 1 134 ? 19.984 -10.477 -2.188 1 98.44 134 GLY A CA 1
ATOM 1055 C C . GLY A 1 134 ? 19.781 -9.805 -0.842 1 98.44 134 GLY A C 1
ATOM 1056 O O . GLY A 1 134 ? 19.797 -10.469 0.196 1 98.44 134 GLY A O 1
ATOM 1057 N N . GLN A 1 135 ? 19.547 -8.508 -0.818 1 98.75 135 GLN A N 1
ATOM 1058 C CA . GLN A 1 135 ? 19.359 -7.773 0.427 1 98.75 135 GLN A CA 1
ATOM 1059 C C . GLN A 1 135 ? 17.875 -7.52 0.685 1 98.75 135 GLN A C 1
ATOM 1061 O O . GLN A 1 135 ? 17.156 -7.082 -0.21 1 98.75 135 GLN A O 1
ATOM 1066 N N . VAL A 1 136 ? 17.453 -7.754 1.931 1 98.88 136 VAL A N 1
ATOM 1067 C CA . VAL A 1 136 ? 16.047 -7.582 2.279 1 98.88 136 VAL A CA 1
ATOM 1068 C C . VAL A 1 136 ? 15.656 -6.109 2.189 1 98.88 136 VAL A C 1
ATOM 1070 O O . VAL A 1 136 ? 16.281 -5.258 2.826 1 98.88 136 VAL A O 1
ATOM 1073 N N . ALA A 1 137 ? 14.695 -5.816 1.385 1 98.88 137 ALA A N 1
ATOM 1074 C CA . ALA A 1 137 ? 14.141 -4.469 1.28 1 98.88 137 ALA A CA 1
ATOM 1075 C C . ALA A 1 137 ? 12.891 -4.316 2.139 1 98.88 137 ALA A C 1
ATOM 1077 O O . ALA A 1 137 ? 12.719 -3.309 2.828 1 98.88 137 ALA A O 1
ATOM 1078 N N . VAL A 1 138 ? 12.047 -5.324 2.092 1 98.88 138 VAL A N 1
ATOM 1079 C CA . VAL A 1 138 ? 10.805 -5.332 2.861 1 98.88 138 VAL A CA 1
ATOM 1080 C C . VAL A 1 138 ? 10.5 -6.75 3.336 1 98.88 138 VAL A C 1
ATOM 1082 O O . VAL A 1 138 ? 10.75 -7.723 2.615 1 98.88 138 VAL A O 1
ATOM 1085 N N . GLU A 1 139 ? 9.938 -6.891 4.477 1 98.94 139 GLU A N 1
ATOM 1086 C CA . GLU A 1 139 ? 9.414 -8.148 4.996 1 98.94 139 GLU A CA 1
ATOM 1087 C C . GLU A 1 139 ? 8.109 -7.934 5.766 1 98.94 139 GLU A C 1
ATOM 1089 O O . GLU A 1 139 ? 7.887 -6.855 6.32 1 98.94 139 GLU A O 1
ATOM 1094 N N . ALA A 1 140 ? 7.312 -8.938 5.824 1 98.94 140 ALA A N 1
ATOM 1095 C CA . ALA A 1 140 ? 6.023 -8.812 6.504 1 98.94 140 ALA A CA 1
ATOM 1096 C C . ALA A 1 140 ? 5.344 -10.172 6.637 1 98.94 140 ALA A C 1
ATOM 1098 O O . ALA A 1 140 ? 5.695 -11.125 5.93 1 98.94 140 ALA A O 1
ATOM 1099 N N . ILE A 1 141 ? 4.406 -10.219 7.551 1 98.94 141 ILE A N 1
ATOM 1100 C CA . ILE A 1 141 ? 3.389 -11.266 7.559 1 98.94 141 ILE A CA 1
ATOM 1101 C C . ILE A 1 141 ? 2.117 -10.75 6.891 1 98.94 141 ILE A C 1
ATOM 1103 O O . ILE A 1 141 ? 1.56 -9.734 7.305 1 98.94 141 ILE A O 1
ATOM 1107 N N . ILE A 1 142 ? 1.731 -11.453 5.879 1 98.81 142 ILE A N 1
ATOM 1108 C CA . ILE A 1 142 ? 0.59 -11.016 5.082 1 98.81 142 ILE A CA 1
ATOM 1109 C C . ILE A 1 142 ? -0.559 -12.008 5.238 1 98.81 142 ILE A C 1
ATOM 1111 O O . ILE A 1 142 ? -0.349 -13.219 5.184 1 98.81 142 ILE A O 1
ATOM 1115 N N . MET A 1 143 ? -1.717 -11.461 5.469 1 98.56 143 MET A N 1
ATOM 1116 C CA . MET A 1 143 ? -2.922 -12.281 5.527 1 98.56 143 MET A CA 1
ATOM 1117 C C . MET A 1 143 ? -3.867 -11.945 4.379 1 98.56 143 MET A C 1
ATOM 1119 O O . MET A 1 143 ? -4.23 -10.781 4.188 1 98.56 143 MET A O 1
ATOM 1123 N N . CYS A 1 144 ? -4.246 -12.938 3.652 1 97.19 144 CYS A N 1
ATOM 1124 C CA . CYS A 1 144 ? -5.164 -12.789 2.527 1 97.19 144 CYS A CA 1
ATOM 1125 C C . CYS A 1 144 ? -6.418 -13.625 2.734 1 97.19 144 CYS A C 1
ATOM 1127 O O . CYS A 1 144 ? -6.344 -14.75 3.23 1 97.19 144 CYS A O 1
ATOM 1129 N N . ALA A 1 145 ? -7.477 -13.047 2.352 1 95.81 145 ALA A N 1
ATOM 1130 C CA . ALA A 1 145 ? -8.758 -13.742 2.48 1 95.81 145 ALA A CA 1
ATOM 1131 C C . ALA A 1 145 ? -9.375 -14.016 1.112 1 95.81 145 ALA A C 1
ATOM 1133 O O . ALA A 1 145 ? -9.508 -13.109 0.292 1 95.81 145 ALA A O 1
ATOM 1134 N N . LYS A 1 146 ? -9.703 -15.219 0.911 1 92.56 146 LYS A N 1
ATOM 1135 C CA . LYS A 1 146 ? -10.422 -15.594 -0.302 1 92.56 146 LYS A CA 1
ATOM 1136 C C . LYS A 1 146 ? -11.922 -15.328 -0.161 1 92.56 146 LYS A C 1
ATOM 1138 O O . LYS A 1 146 ? -12.531 -15.703 0.844 1 92.56 146 LYS A O 1
ATOM 1143 N N . ARG A 1 147 ? -12.43 -14.688 -1.169 1 90 147 ARG A N 1
ATOM 1144 C CA . ARG A 1 147 ? -13.859 -14.383 -1.159 1 90 147 ARG A CA 1
ATOM 1145 C C . ARG A 1 147 ? -14.484 -14.656 -2.521 1 90 147 ARG A C 1
ATOM 1147 O O . ARG A 1 147 ? -13.844 -14.469 -3.557 1 90 147 ARG A O 1
ATOM 1154 N N . VAL A 1 148 ? -15.711 -15.094 -2.482 1 87.25 148 VAL A N 1
ATOM 1155 C CA . VAL A 1 148 ? -16.516 -15.227 -3.697 1 87.25 148 VAL A CA 1
ATOM 1156 C C . VAL A 1 148 ? -17.453 -14.031 -3.824 1 87.25 148 VAL A C 1
ATOM 1158 O O . VAL A 1 148 ? -18.156 -13.688 -2.879 1 87.25 148 VAL A O 1
ATOM 1161 N N . VAL A 1 149 ? -17.328 -13.398 -4.973 1 85.38 149 VAL A N 1
ATOM 1162 C CA . VAL A 1 149 ? -18.125 -12.195 -5.152 1 85.38 149 VAL A CA 1
ATOM 1163 C C . VAL A 1 149 ? -19.156 -12.422 -6.258 1 85.38 149 VAL A C 1
ATOM 1165 O O . VAL A 1 149 ? -18.859 -13.07 -7.262 1 85.38 149 VAL A O 1
ATOM 1168 N N . MET B 1 1 ? 2.162 27.156 15.75 1 60.25 1 MET B N 1
ATOM 1169 C CA . MET B 1 1 ? 1.688 27.844 14.547 1 60.25 1 MET B CA 1
ATOM 1170 C C . MET B 1 1 ? 0.174 27.719 14.414 1 60.25 1 MET B C 1
ATOM 1172 O O . MET B 1 1 ? -0.404 26.688 14.789 1 60.25 1 MET B O 1
ATOM 1176 N N . ASP B 1 2 ? -0.591 28.781 14.359 1 79.44 2 ASP B N 1
ATOM 1177 C CA . ASP B 1 2 ? -2.041 28.797 14.195 1 79.44 2 ASP B CA 1
ATOM 1178 C C . ASP B 1 2 ? -2.443 28.188 12.852 1 79.44 2 ASP B C 1
ATOM 1180 O O . ASP B 1 2 ? -2.105 28.734 11.797 1 79.44 2 ASP B O 1
ATOM 1184 N N . VAL B 1 3 ? -2.904 26.859 12.82 1 87.56 3 VAL B N 1
ATOM 1185 C CA . VAL B 1 3 ? -3.326 26.172 11.602 1 87.56 3 VAL B CA 1
ATOM 1186 C C . VAL B 1 3 ? -4.789 26.5 11.305 1 87.56 3 VAL B C 1
ATOM 1188 O O . VAL B 1 3 ? -5.648 26.375 12.18 1 87.56 3 VAL B O 1
ATOM 1191 N N . GLN B 1 4 ? -5.012 27.062 10.133 1 94.5 4 GLN B N 1
ATOM 1192 C CA . GLN B 1 4 ? -6.383 27.344 9.727 1 94.5 4 GLN B CA 1
ATOM 1193 C C . GLN B 1 4 ? -7.012 26.125 9.055 1 94.5 4 GLN B C 1
ATOM 1195 O O . GLN B 1 4 ? -6.496 25.609 8.062 1 94.5 4 GLN B O 1
ATOM 1200 N N . LEU B 1 5 ? -8.148 25.781 9.609 1 97.38 5 LEU B N 1
ATOM 1201 C CA . LEU B 1 5 ? -8.844 24.609 9.102 1 97.38 5 LEU B CA 1
ATOM 1202 C C . LEU B 1 5 ? -10.102 25 8.344 1 97.38 5 LEU B C 1
ATOM 1204 O O . LEU B 1 5 ? -10.727 26.016 8.648 1 97.38 5 LEU B O 1
ATOM 1208 N N . PRO B 1 6 ? -10.453 24.266 7.332 1 98.38 6 PRO B N 1
ATOM 1209 C CA . PRO B 1 6 ? -9.75 23.078 6.828 1 98.38 6 PRO B CA 1
ATOM 1210 C C . PRO B 1 6 ? -8.531 23.438 5.977 1 98.38 6 PRO B C 1
ATOM 1212 O O . PRO B 1 6 ? -8.453 24.547 5.438 1 98.38 6 PRO B O 1
ATOM 1215 N N . ILE B 1 7 ? -7.551 22.547 5.906 1 98.5 7 ILE B N 1
ATOM 1216 C CA . ILE B 1 7 ? -6.465 22.672 4.941 1 98.5 7 ILE B CA 1
ATOM 1217 C C . ILE B 1 7 ? -6.836 21.938 3.654 1 98.5 7 ILE B C 1
ATOM 1219 O O . ILE B 1 7 ? -7.125 20.734 3.678 1 98.5 7 ILE B O 1
ATOM 1223 N N . GLU B 1 8 ? -6.723 22.609 2.547 1 98.38 8 GLU B N 1
ATOM 1224 C CA . GLU B 1 8 ? -7.16 22.047 1.268 1 98.38 8 GLU B CA 1
ATOM 1225 C C . GLU B 1 8 ? -5.996 21.422 0.514 1 98.38 8 GLU B C 1
ATOM 1227 O O . GLU B 1 8 ? -4.832 21.609 0.877 1 98.38 8 GLU B O 1
ATOM 1232 N N . ALA B 1 9 ? -6.355 20.656 -0.534 1 97.75 9 ALA B N 1
ATOM 1233 C CA . ALA B 1 9 ? -5.391 19.844 -1.274 1 97.75 9 ALA B CA 1
ATOM 1234 C C . ALA B 1 9 ? -4.211 20.688 -1.743 1 97.75 9 ALA B C 1
ATOM 1236 O O . ALA B 1 9 ? -3.055 20.266 -1.625 1 97.75 9 ALA B O 1
ATOM 1237 N N . LYS B 1 10 ? -4.469 21.875 -2.227 1 96.44 10 LYS B N 1
ATOM 1238 C CA . LYS B 1 10 ? -3.408 22.734 -2.744 1 96.44 10 LYS B CA 1
ATOM 1239 C C . LYS B 1 10 ? -2.408 23.094 -1.65 1 96.44 10 LYS B C 1
ATOM 1241 O O . LYS B 1 10 ? -1.206 23.188 -1.905 1 96.44 10 LYS B O 1
ATOM 1246 N N . ASP B 1 11 ? -2.887 23.297 -0.486 1 96.81 11 ASP B N 1
ATOM 1247 C CA . ASP B 1 11 ? -2.021 23.672 0.63 1 96.81 11 ASP B CA 1
ATOM 1248 C C . ASP B 1 11 ? -1.35 22.438 1.235 1 96.81 11 ASP B C 1
ATOM 1250 O O . ASP B 1 11 ? -0.229 22.516 1.742 1 96.81 11 ASP B O 1
ATOM 1254 N N . ILE B 1 12 ? -2.076 21.266 1.209 1 97.56 12 ILE B N 1
ATOM 1255 C CA . ILE B 1 12 ? -1.479 20.016 1.663 1 97.56 12 ILE B CA 1
ATOM 1256 C C . ILE B 1 12 ? -0.22 19.719 0.85 1 97.56 12 ILE B C 1
ATOM 1258 O O . ILE B 1 12 ? 0.788 19.266 1.396 1 97.56 12 ILE B O 1
ATOM 1262 N N . GLN B 1 13 ? -0.216 20.016 -0.431 1 95.69 13 GLN B N 1
ATOM 1263 C CA . GLN B 1 13 ? 0.903 19.766 -1.33 1 95.69 13 GLN B CA 1
ATOM 1264 C C . GLN B 1 13 ? 2.127 20.578 -0.937 1 95.69 13 GLN B C 1
ATOM 1266 O O . GLN B 1 13 ? 3.25 20.266 -1.333 1 95.69 13 GLN B O 1
ATOM 1271 N N . LYS B 1 14 ? 1.935 21.609 -0.151 1 94.38 14 LYS B N 1
ATOM 1272 C CA . LYS B 1 14 ? 3.055 22.406 0.35 1 94.38 14 LYS B CA 1
ATOM 1273 C C . LYS B 1 14 ? 3.691 21.75 1.571 1 94.38 14 LYS B C 1
ATOM 1275 O O . LYS B 1 14 ? 4.812 22.094 1.953 1 94.38 14 LYS B O 1
ATOM 1280 N N . LEU B 1 15 ? 2.934 20.906 2.191 1 95.38 15 LEU B N 1
ATOM 1281 C CA . LEU B 1 15 ? 3.389 20.25 3.416 1 95.38 15 LEU B CA 1
ATOM 1282 C C . LEU B 1 15 ? 4.086 18.938 3.107 1 95.38 15 LEU B C 1
ATOM 1284 O O . LEU B 1 15 ? 5.145 18.641 3.666 1 95.38 15 LEU B O 1
ATOM 1288 N N . ILE B 1 16 ? 3.498 18.156 2.234 1 95.62 16 ILE B N 1
ATOM 1289 C CA . ILE B 1 16 ? 4.09 16.859 1.906 1 95.62 16 ILE B CA 1
ATOM 1290 C C . ILE B 1 16 ? 4.465 16.828 0.427 1 95.62 16 ILE B C 1
ATOM 1292 O O . ILE B 1 16 ? 3.84 17.5 -0.395 1 95.62 16 ILE B O 1
ATOM 1296 N N . PRO B 1 17 ? 5.414 16.047 0.039 1 95.38 17 PRO B N 1
ATOM 12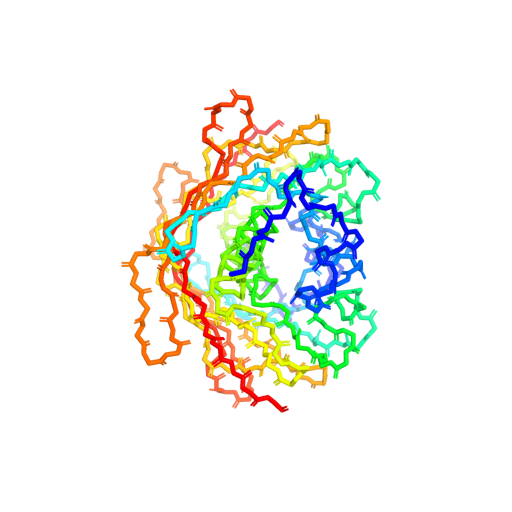97 C CA . PRO B 1 17 ? 5.945 16.094 -1.325 1 95.38 17 PRO B CA 1
ATOM 1298 C C . PRO B 1 17 ? 5.121 15.258 -2.303 1 95.38 17 PRO B C 1
ATOM 1300 O O . PRO B 1 17 ? 5.391 15.266 -3.506 1 95.38 17 PRO B O 1
ATOM 1303 N N . HIS B 1 18 ? 4.156 14.578 -1.865 1 97.12 18 HIS B N 1
ATOM 1304 C CA . HIS B 1 18 ? 3.338 13.719 -2.707 1 97.12 18 HIS B CA 1
ATOM 1305 C C . HIS B 1 18 ? 2.555 14.523 -3.734 1 97.12 18 HIS B C 1
ATOM 1307 O O . HIS B 1 18 ? 2.053 15.609 -3.424 1 97.12 18 HIS B O 1
ATOM 1313 N N . ARG B 1 19 ? 2.43 13.977 -4.883 1 97.56 19 ARG B N 1
ATOM 1314 C CA . ARG B 1 19 ? 1.631 14.539 -5.969 1 97.56 19 ARG B CA 1
ATOM 1315 C C . ARG B 1 19 ? 0.797 13.453 -6.648 1 97.56 19 ARG B C 1
ATOM 1317 O O . ARG B 1 19 ? 0.878 12.281 -6.281 1 97.56 19 ARG B O 1
ATOM 1324 N N . TYR B 1 20 ? -0.01 13.883 -7.582 1 95.75 20 TYR B N 1
ATOM 1325 C CA . TYR B 1 20 ? -0.74 12.914 -8.391 1 95.75 20 TYR B CA 1
ATOM 1326 C C . TYR B 1 20 ? 0.218 11.945 -9.078 1 95.75 20 TYR B C 1
ATOM 1328 O O . TYR B 1 20 ? 1.253 12.359 -9.602 1 95.75 20 TYR B O 1
ATOM 1336 N N . PRO B 1 21 ? -0.13 10.727 -8.977 1 96.19 21 PRO B N 1
ATOM 1337 C CA . PRO B 1 21 ? -1.325 10.031 -8.492 1 96.19 21 PRO B CA 1
ATOM 1338 C C . PRO B 1 21 ? -1.155 9.484 -7.074 1 96.19 21 PRO B C 1
ATOM 1340 O O . PRO B 1 21 ? -1.941 8.641 -6.637 1 96.19 21 PRO B O 1
ATOM 1343 N N . PHE B 1 22 ? -0.176 9.977 -6.305 1 97.44 22 PHE B N 1
ATOM 1344 C CA . PHE B 1 22 ? 0.113 9.344 -5.02 1 97.44 22 PHE B CA 1
ATOM 1345 C C . PHE B 1 22 ? -0.151 10.305 -3.869 1 97.44 22 PHE B C 1
ATOM 1347 O O . PHE B 1 22 ? 0.277 10.062 -2.74 1 97.44 22 PHE B O 1
ATOM 1354 N N . LEU B 1 23 ? -0.717 11.5 -4.184 1 97.88 23 LEU B N 1
ATOM 1355 C CA . LEU B 1 23 ? -1.34 12.305 -3.143 1 97.88 23 LEU B CA 1
ATOM 1356 C C . LEU B 1 23 ? -2.729 11.781 -2.801 1 97.88 23 LEU B C 1
ATOM 1358 O O . LEU B 1 23 ? -3.621 11.773 -3.652 1 97.88 23 LEU B O 1
ATOM 1362 N N . GLN B 1 24 ? -2.928 11.398 -1.55 1 98.31 24 GLN B N 1
ATOM 1363 C CA . GLN B 1 24 ? -4.145 10.664 -1.211 1 98.31 24 GLN B CA 1
ATOM 1364 C C . GLN B 1 24 ? -5.043 11.484 -0.295 1 98.31 24 GLN B C 1
ATOM 1366 O O . GLN B 1 24 ? -6.148 11.062 0.045 1 98.31 24 GLN B O 1
ATOM 1371 N N . LEU B 1 25 ? -4.633 12.617 0.121 1 98.81 25 LEU B N 1
ATOM 1372 C CA . LEU B 1 25 ? -5.426 13.438 1.028 1 98.81 25 LEU B CA 1
ATOM 1373 C C . LEU B 1 25 ? -6.098 14.586 0.279 1 98.81 25 LEU B C 1
ATOM 1375 O O . LEU B 1 25 ? -5.426 15.352 -0.418 1 98.81 25 LEU B O 1
ATOM 1379 N N . ASP B 1 26 ? -7.336 14.727 0.514 1 98.88 26 ASP B N 1
ATOM 1380 C CA . ASP B 1 26 ? -8.086 15.797 -0.133 1 98.88 26 ASP B CA 1
ATOM 1381 C C . ASP B 1 26 ? -8.219 17.016 0.788 1 98.88 26 ASP B C 1
ATOM 1383 O O . ASP B 1 26 ? -8.289 18.156 0.32 1 98.88 26 ASP B O 1
ATOM 1387 N N . ARG B 1 27 ? -8.359 16.703 2.082 1 98.88 27 ARG B N 1
ATOM 1388 C CA . ARG B 1 27 ? -8.617 17.75 3.055 1 98.88 27 ARG B CA 1
ATOM 1389 C C . ARG B 1 27 ? -8.219 17.312 4.461 1 98.88 27 ARG B C 1
ATOM 1391 O O . ARG B 1 27 ? -8.398 16.156 4.828 1 98.88 27 ARG B O 1
ATOM 1398 N N . ILE B 1 28 ? -7.668 18.25 5.211 1 98.88 28 ILE B N 1
ATOM 1399 C CA . ILE B 1 28 ? -7.504 18.078 6.648 1 98.88 28 ILE B CA 1
ATOM 1400 C C . ILE B 1 28 ? -8.578 18.859 7.395 1 98.88 28 ILE B C 1
ATOM 1402 O O . ILE B 1 28 ? -8.742 20.062 7.176 1 98.88 28 ILE B O 1
ATOM 1406 N N . THR B 1 29 ? -9.242 18.203 8.359 1 98.88 29 THR B N 1
ATOM 1407 C CA . THR B 1 29 ? -10.422 18.844 8.938 1 98.88 29 THR B CA 1
ATOM 1408 C C . THR B 1 29 ? -10.242 19.062 10.43 1 98.88 29 THR B C 1
ATOM 1410 O O . THR B 1 29 ? -11 19.828 11.047 1 98.88 29 THR B O 1
ATOM 1413 N N . ALA B 1 30 ? -9.328 18.453 11.031 1 98.88 30 ALA B N 1
ATOM 1414 C CA . ALA B 1 30 ? -9.008 18.656 12.445 1 98.88 30 ALA B CA 1
ATOM 1415 C C . ALA B 1 30 ? -7.527 18.406 12.711 1 98.88 30 ALA B C 1
ATOM 1417 O O . ALA B 1 30 ? -6.898 17.594 12.031 1 98.88 30 ALA B O 1
ATOM 1418 N N . PHE B 1 31 ? -7.039 19.125 13.68 1 98.69 31 PHE B N 1
ATOM 1419 C CA . PHE B 1 31 ? -5.621 19.031 14.008 1 9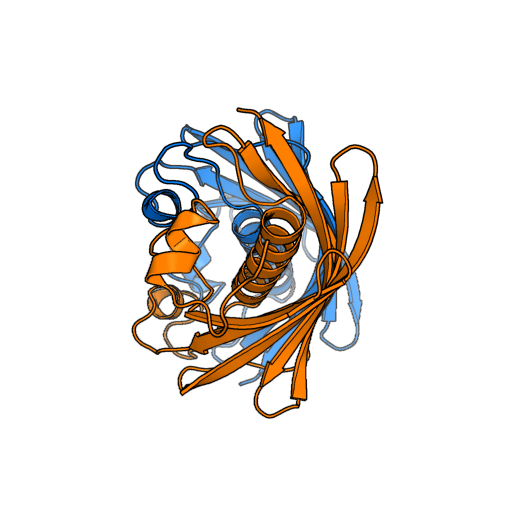8.69 31 PHE B CA 1
ATOM 1420 C C . PHE B 1 31 ? -5.367 19.484 15.445 1 98.69 31 PHE B C 1
ATOM 1422 O O . PHE B 1 31 ? -5.844 20.547 15.859 1 98.69 31 PHE B O 1
ATOM 1429 N N . GLU B 1 32 ? -4.781 18.688 16.141 1 98.31 32 GLU B N 1
ATOM 1430 C CA . GLU B 1 32 ? -4.195 19.016 17.438 1 98.31 32 GLU B CA 1
ATOM 1431 C C . GLU B 1 32 ? -2.705 18.688 17.469 1 98.31 32 GLU B C 1
ATOM 1433 O O . GLU B 1 32 ? -2.316 17.531 17.328 1 98.31 32 GLU B O 1
ATOM 1438 N N . PRO B 1 33 ? -1.846 19.641 17.719 1 97.56 33 PRO B N 1
ATOM 1439 C CA . PRO B 1 33 ? -0.396 19.438 17.641 1 97.56 33 PRO B CA 1
ATOM 1440 C C . PRO B 1 33 ? 0.088 18.297 18.516 1 97.56 33 PRO B C 1
ATOM 1442 O O . PRO B 1 33 ? -0.335 18.156 19.656 1 97.56 33 PRO B O 1
ATOM 1445 N N . MET B 1 34 ? 0.899 17.438 17.891 1 97 34 MET B N 1
ATOM 1446 C CA . MET B 1 34 ? 1.573 16.328 18.547 1 97 34 MET B CA 1
ATOM 1447 C C . MET B 1 34 ? 0.561 15.344 19.141 1 97 34 MET B C 1
ATOM 1449 O O . MET B 1 34 ? 0.871 14.609 20.078 1 97 34 MET B O 1
ATOM 1453 N N . LYS B 1 35 ? -0.644 15.375 18.594 1 98.31 35 LYS B N 1
ATOM 1454 C CA . LYS B 1 35 ? -1.651 14.508 19.188 1 98.31 35 LYS B CA 1
ATOM 1455 C C . LYS B 1 35 ? -2.479 13.805 18.125 1 98.31 35 LYS B C 1
ATOM 1457 O O . LYS B 1 35 ? -2.318 12.609 17.891 1 98.31 35 LYS B O 1
ATOM 1462 N N . THR B 1 36 ? -3.369 14.656 17.438 1 98.81 36 THR B N 1
ATOM 1463 C CA . THR B 1 36 ? -4.285 14.008 16.5 1 98.81 36 THR B CA 1
ATOM 1464 C C . THR B 1 36 ? -4.434 14.836 15.227 1 98.81 36 THR B C 1
ATOM 1466 O O . THR B 1 36 ? -4.129 16.031 15.219 1 98.81 36 THR B O 1
ATOM 1469 N N . LEU B 1 37 ? -4.855 14.211 14.156 1 98.88 37 LEU B N 1
ATOM 1470 C CA . LEU B 1 37 ? -5.242 14.828 12.891 1 98.88 37 LEU B CA 1
ATOM 1471 C C . LEU B 1 37 ? -6.352 14.031 12.219 1 98.88 37 LEU B C 1
ATOM 1473 O O . LEU B 1 37 ? -6.34 12.797 12.242 1 98.88 37 LEU B O 1
ATOM 1477 N N . THR B 1 38 ? -7.32 14.703 11.633 1 98.94 38 THR B N 1
ATOM 1478 C CA . THR B 1 38 ? -8.367 14.086 10.82 1 98.94 38 THR B CA 1
ATOM 1479 C C . THR B 1 38 ? -8.297 14.578 9.375 1 98.94 38 THR B C 1
ATOM 1481 O O . THR B 1 38 ? -8.164 15.773 9.125 1 98.94 38 THR B O 1
ATOM 1484 N N . ALA B 1 39 ? -8.312 13.711 8.461 1 98.94 39 ALA B N 1
ATOM 1485 C CA . ALA B 1 39 ? -8.258 14.023 7.035 1 98.94 39 ALA B CA 1
ATOM 1486 C C . ALA B 1 39 ? -9.289 13.219 6.254 1 98.94 39 ALA B C 1
ATOM 1488 O O . ALA B 1 39 ? -9.875 12.273 6.785 1 98.94 39 ALA B O 1
ATOM 1489 N N . ILE B 1 40 ? -9.516 13.664 5.012 1 98.94 40 ILE B N 1
ATOM 1490 C CA . ILE B 1 40 ? -10.477 12.914 4.207 1 98.94 40 ILE B CA 1
ATOM 1491 C C . ILE B 1 40 ? -9.891 12.656 2.816 1 98.94 40 ILE B C 1
ATOM 1493 O O . ILE B 1 40 ? -9.031 13.406 2.35 1 98.94 40 ILE B O 1
ATOM 1497 N N . LYS B 1 41 ? -10.344 11.609 2.227 1 98.88 41 LYS B N 1
ATOM 1498 C CA . LYS B 1 41 ? -10.141 11.25 0.824 1 98.88 41 LYS B CA 1
ATOM 1499 C C . LYS B 1 41 ? -11.445 10.805 0.175 1 98.88 41 LYS B C 1
ATOM 1501 O O . LYS B 1 41 ? -12.094 9.875 0.654 1 98.88 41 LYS B O 1
ATOM 1506 N N . ASN B 1 42 ? -11.781 11.453 -0.9 1 98.88 42 ASN B N 1
ATOM 1507 C CA . ASN B 1 42 ? -12.867 10.953 -1.743 1 98.88 42 ASN B CA 1
ATOM 1508 C C . ASN B 1 42 ? -12.367 9.891 -2.713 1 98.88 42 ASN B C 1
ATOM 1510 O O . ASN B 1 42 ? -11.32 10.047 -3.336 1 98.88 42 ASN B O 1
ATOM 1514 N N . VAL B 1 43 ? -13.117 8.781 -2.812 1 98.81 43 VAL B N 1
ATOM 1515 C CA . VAL B 1 43 ? -12.773 7.699 -3.723 1 98.81 43 VAL B CA 1
ATOM 1516 C C . VAL B 1 43 ? -13.602 7.805 -4.996 1 98.81 43 VAL B C 1
ATOM 1518 O O . VAL B 1 43 ? -14.828 7.668 -4.961 1 98.81 43 VAL B O 1
ATOM 1521 N N . SER B 1 44 ? -12.914 8.07 -6.102 1 98.5 44 SER B N 1
ATOM 1522 C CA . SER B 1 44 ? -13.586 8.266 -7.383 1 98.5 44 SER B CA 1
ATOM 1523 C C . SER B 1 44 ? -13.188 7.184 -8.383 1 98.5 44 SER B C 1
ATOM 1525 O O . SER B 1 44 ? -12.023 6.785 -8.445 1 98.5 44 SER B O 1
ATOM 1527 N N . ILE B 1 45 ? -14.125 6.793 -9.234 1 97.88 45 ILE B N 1
ATOM 1528 C CA . ILE B 1 45 ? -13.883 5.766 -10.242 1 97.88 45 ILE B CA 1
ATOM 1529 C C . ILE B 1 45 ? -12.828 6.254 -11.234 1 97.88 45 ILE B C 1
ATOM 1531 O O . ILE B 1 45 ? -12.25 5.461 -11.977 1 97.88 45 ILE B O 1
ATOM 1535 N N . ASN B 1 46 ? -12.516 7.562 -11.211 1 97.25 46 ASN B N 1
ATOM 1536 C CA . ASN B 1 46 ? -11.586 8.156 -12.164 1 97.25 46 ASN B CA 1
ATOM 1537 C C . ASN B 1 46 ? -10.133 7.941 -11.734 1 97.25 46 ASN B C 1
ATOM 1539 O O . ASN B 1 46 ? -9.211 8.297 -12.469 1 97.25 46 ASN B O 1
ATOM 1543 N N . GLU B 1 47 ? -9.906 7.363 -10.617 1 96.88 47 GLU B N 1
ATOM 1544 C CA . GLU B 1 47 ? -8.547 7.117 -10.141 1 96.88 47 GLU B CA 1
ATOM 1545 C C . GLU B 1 47 ? -7.926 5.918 -10.859 1 96.88 47 GLU B C 1
ATOM 1547 O O . GLU B 1 47 ? -8.609 4.934 -11.141 1 96.88 47 GLU B O 1
ATOM 1552 N N . PRO B 1 48 ? -6.66 5.945 -11.07 1 96.44 48 PRO B N 1
ATOM 1553 C CA . PRO B 1 48 ? -6.02 4.992 -11.977 1 96.44 48 PRO B CA 1
ATOM 1554 C C . PRO B 1 48 ? -6.055 3.561 -11.453 1 96.44 48 PRO B C 1
ATOM 1556 O O . PRO B 1 48 ? -6.094 2.611 -12.242 1 96.44 48 PRO B O 1
ATOM 1559 N N . GLN B 1 49 ? -6.074 3.354 -10.164 1 96.75 49 GLN B N 1
ATOM 1560 C CA . GLN B 1 49 ? -5.941 2.01 -9.609 1 96.75 49 GLN B CA 1
ATOM 1561 C C . GLN B 1 49 ? -7.113 1.126 -10.031 1 96.75 49 GLN B C 1
ATOM 1563 O O . GLN B 1 49 ? -6.992 -0.1 -10.07 1 96.75 49 GLN B O 1
ATOM 1568 N N . PHE B 1 50 ? -8.211 1.701 -10.352 1 97.06 50 PHE B N 1
ATOM 1569 C CA . PHE B 1 50 ? -9.406 0.913 -10.617 1 97.06 50 PHE B CA 1
ATOM 1570 C C . PHE B 1 50 ? -9.344 0.272 -12 1 97.06 50 PHE B C 1
ATOM 1572 O O . PHE B 1 50 ? -10.117 -0.632 -12.305 1 97.06 50 PHE B O 1
ATOM 1579 N N . GLN B 1 51 ? -8.375 0.75 -12.773 1 95.31 51 GLN B N 1
ATOM 1580 C CA . GLN B 1 51 ? -8.133 0.111 -14.062 1 95.31 51 GLN B CA 1
ATOM 1581 C C . GLN B 1 51 ? -7.539 -1.281 -13.891 1 95.31 51 GLN B C 1
ATOM 1583 O O . GLN B 1 51 ? -7.75 -2.164 -14.719 1 95.31 51 GLN B O 1
ATOM 1588 N N . GLY B 1 52 ? -6.895 -1.38 -12.703 1 95.62 52 GLY B N 1
ATOM 1589 C CA . GLY B 1 52 ? -6.113 -2.604 -12.602 1 95.62 52 GLY B CA 1
ATOM 1590 C C . GLY B 1 52 ? -6.402 -3.395 -11.344 1 95.62 52 GLY B C 1
ATOM 1591 O O . GLY B 1 52 ? -6.098 -4.586 -11.266 1 95.62 52 GLY B O 1
ATOM 1592 N N . HIS B 1 53 ? -6.973 -2.818 -10.172 1 94.25 53 HIS B N 1
ATOM 1593 C CA . HIS B 1 53 ? -7.184 -3.479 -8.891 1 94.25 53 HIS B CA 1
ATOM 1594 C C . HIS B 1 53 ? -8.555 -4.141 -8.836 1 94.25 53 HIS B C 1
ATOM 1596 O O . HIS B 1 53 ? -9.141 -4.277 -7.754 1 94.25 53 HIS B O 1
ATOM 1602 N N . PHE B 1 54 ? -9.195 -4.387 -9.773 1 91.38 54 PHE B N 1
ATOM 1603 C CA . PHE B 1 54 ? -9.75 -5.41 -10.648 1 91.38 54 PHE B CA 1
ATOM 1604 C C . PHE B 1 54 ? -10.664 -4.785 -11.703 1 91.38 54 PHE B C 1
ATOM 1606 O O . PHE B 1 54 ? -11.648 -4.125 -11.367 1 91.38 54 PHE B O 1
ATOM 1613 N N . PRO B 1 55 ? -10.445 -5.027 -12.773 1 88.69 55 PRO B N 1
ATOM 1614 C CA . PRO B 1 55 ? -11.227 -4.391 -13.844 1 88.69 55 PRO B CA 1
ATOM 1615 C C . PRO B 1 55 ? -12.727 -4.578 -13.672 1 88.69 55 PRO B C 1
ATOM 1617 O O . PRO B 1 55 ? -13.508 -3.674 -13.977 1 88.69 55 PRO B O 1
ATOM 1620 N N . ASP B 1 56 ? -13.18 -5.617 -13.039 1 89.06 56 ASP B N 1
ATOM 1621 C CA . ASP B 1 56 ? -14.609 -5.91 -13 1 89.06 56 ASP B CA 1
ATOM 1622 C C . ASP B 1 56 ? -15.172 -5.746 -11.586 1 89.06 56 ASP B C 1
ATOM 1624 O O . ASP B 1 56 ? -16.328 -6.059 -11.328 1 89.06 56 ASP B O 1
ATOM 1628 N N . LEU B 1 57 ? -14.406 -5.301 -10.664 1 93.69 57 LEU B N 1
ATOM 1629 C CA . LEU B 1 57 ? -14.766 -5.102 -9.266 1 93.69 57 LEU B CA 1
ATOM 1630 C C . LEU B 1 57 ? -13.977 -3.943 -8.664 1 93.69 57 LEU B C 1
ATOM 1632 O O . LEU B 1 57 ? -12.93 -4.152 -8.047 1 93.69 57 LEU B O 1
ATOM 1636 N N . PRO B 1 58 ? -14.547 -2.77 -8.891 1 96.06 58 PRO B N 1
ATOM 1637 C CA . PRO B 1 58 ? -13.789 -1.607 -8.422 1 96.06 58 PRO B CA 1
ATOM 1638 C C . PRO B 1 58 ? -13.766 -1.488 -6.898 1 96.06 58 PRO B C 1
ATOM 1640 O O . PRO B 1 58 ? -14.719 -0.98 -6.301 1 96.06 58 PRO B O 1
ATOM 1643 N N . VAL B 1 59 ? -12.711 -1.947 -6.305 1 97.5 59 VAL B N 1
ATOM 1644 C CA . VAL B 1 59 ? -12.453 -1.859 -4.871 1 97.5 59 VAL B CA 1
ATOM 1645 C C . VAL B 1 59 ? -11.141 -1.116 -4.629 1 97.5 59 VAL B C 1
ATOM 1647 O O . VAL B 1 59 ? -10.133 -1.397 -5.277 1 97.5 59 VAL B O 1
ATOM 1650 N N . MET B 1 60 ? -11.18 -0.133 -3.77 1 98.5 60 MET B N 1
ATOM 1651 C CA . MET B 1 60 ? -9.977 0.597 -3.393 1 98.5 60 MET B CA 1
ATOM 1652 C C . MET B 1 60 ? -8.93 -0.345 -2.799 1 98.5 60 MET B C 1
ATOM 1654 O O . MET B 1 60 ? -9.227 -1.094 -1.864 1 98.5 60 MET B O 1
ATOM 1658 N N . PRO B 1 61 ? -7.781 -0.344 -3.381 1 97.94 61 PRO B N 1
ATOM 1659 C CA . PRO B 1 61 ? -6.766 -1.216 -2.789 1 97.94 61 PRO B CA 1
ATOM 1660 C C . PRO B 1 61 ? -6.484 -0.888 -1.324 1 97.94 61 PRO B C 1
ATOM 1662 O O . PRO B 1 61 ? -6.258 0.275 -0.98 1 97.94 61 PRO B O 1
ATOM 1665 N N . GLY B 1 62 ? -6.418 -1.866 -0.491 1 98.25 62 GLY B N 1
ATOM 1666 C CA . GLY B 1 62 ? -6.121 -1.665 0.917 1 98.25 62 GLY B CA 1
ATOM 1667 C C . GLY B 1 62 ? -4.789 -0.978 1.152 1 98.25 62 GLY B C 1
ATOM 1668 O O . GLY B 1 62 ? -4.672 -0.121 2.031 1 98.25 62 GLY B O 1
ATOM 1669 N N . VAL B 1 63 ? -3.816 -1.276 0.395 1 98.44 63 VAL B N 1
ATOM 1670 C CA . VAL B 1 63 ? -2.479 -0.721 0.566 1 98.44 63 VAL B CA 1
ATOM 1671 C C . VAL B 1 63 ? -2.502 0.781 0.295 1 98.44 63 VAL B C 1
ATOM 1673 O O . VAL B 1 63 ? -1.733 1.539 0.891 1 98.44 63 VAL B O 1
ATOM 1676 N N . LEU B 1 64 ? -3.352 1.238 -0.603 1 98.5 64 LEU B N 1
ATOM 1677 C CA . LEU B 1 64 ? -3.434 2.672 -0.865 1 98.5 64 LEU B CA 1
ATOM 1678 C C . LEU B 1 64 ? -4.156 3.391 0.269 1 98.5 64 LEU B C 1
ATOM 1680 O O . LEU B 1 64 ? -3.883 4.559 0.543 1 98.5 64 LEU B O 1
ATOM 1684 N N . ILE B 1 65 ? -5.07 2.713 0.911 1 98.88 65 ILE B N 1
ATOM 1685 C CA . ILE B 1 65 ? -5.676 3.273 2.113 1 98.88 65 ILE B CA 1
ATOM 1686 C C . ILE B 1 65 ? -4.617 3.426 3.203 1 98.88 65 ILE B C 1
ATOM 1688 O O . ILE B 1 65 ? -4.543 4.465 3.863 1 98.88 65 ILE B O 1
ATOM 1692 N N . ILE B 1 66 ? -3.758 2.42 3.314 1 98.81 66 ILE B N 1
ATOM 1693 C CA . ILE B 1 66 ? -2.641 2.49 4.25 1 98.81 66 ILE B CA 1
ATOM 1694 C C . ILE B 1 66 ? -1.747 3.678 3.896 1 98.81 66 ILE B C 1
ATOM 1696 O O . ILE B 1 66 ? -1.31 4.418 4.781 1 98.81 66 ILE B O 1
ATOM 1700 N N . GLU B 1 67 ? -1.479 3.844 2.633 1 98.5 67 GLU B N 1
ATOM 1701 C CA . GLU B 1 67 ? -0.686 4.98 2.176 1 98.5 67 GLU B CA 1
ATOM 1702 C C . GLU B 1 67 ? -1.319 6.301 2.602 1 98.5 67 GLU B C 1
ATOM 1704 O O . GLU B 1 67 ? -0.628 7.199 3.086 1 98.5 67 GLU B O 1
ATOM 1709 N N . ALA B 1 68 ? -2.596 6.422 2.408 1 98.81 68 ALA B N 1
ATOM 1710 C CA . ALA B 1 68 ? -3.307 7.641 2.789 1 98.81 68 ALA B CA 1
ATOM 1711 C C . ALA B 1 68 ? -3.18 7.902 4.285 1 98.81 68 ALA B C 1
ATOM 1713 O O . ALA B 1 68 ? -2.947 9.039 4.707 1 98.81 68 ALA B O 1
ATOM 1714 N N . MET B 1 69 ? -3.324 6.848 5.023 1 98.88 69 MET B N 1
ATOM 1715 C CA . MET B 1 69 ? -3.143 6.957 6.465 1 98.88 69 MET B CA 1
ATOM 1716 C C . MET B 1 69 ? -1.732 7.434 6.801 1 98.88 69 MET B C 1
ATOM 1718 O O . MET B 1 69 ? -1.552 8.297 7.664 1 98.88 69 MET B O 1
ATOM 1722 N N . ALA B 1 70 ? -0.757 6.863 6.125 1 98.56 70 ALA B N 1
ATOM 1723 C CA . ALA B 1 70 ? 0.632 7.254 6.352 1 98.56 70 ALA B CA 1
ATOM 1724 C C . ALA B 1 70 ? 0.854 8.727 6.012 1 98.56 70 ALA B C 1
ATOM 1726 O O . ALA B 1 70 ? 1.568 9.43 6.723 1 98.56 70 ALA B O 1
ATOM 1727 N N . GLN B 1 71 ? 0.264 9.164 4.941 1 98.44 71 GLN B N 1
ATOM 1728 C CA . GLN B 1 71 ? 0.36 10.57 4.574 1 98.44 71 GLN B CA 1
ATOM 1729 C C . GLN B 1 71 ? -0.238 11.461 5.66 1 98.44 71 GLN B C 1
ATOM 1731 O O . GLN B 1 71 ? 0.317 12.516 5.98 1 98.44 71 GLN B O 1
ATOM 1736 N N . ALA B 1 72 ? -1.382 11.039 6.238 1 98.81 72 ALA B N 1
ATOM 1737 C CA . ALA B 1 72 ? -1.993 11.789 7.336 1 98.81 72 ALA B CA 1
ATOM 1738 C C . ALA B 1 72 ? -1.069 11.828 8.547 1 98.81 72 ALA B C 1
ATOM 1740 O O . ALA B 1 72 ? -0.917 12.875 9.188 1 98.81 72 ALA B O 1
ATOM 1741 N N . CYS B 1 73 ? -0.434 10.695 8.844 1 98.62 73 CYS B N 1
ATOM 1742 C CA . CYS B 1 73 ? 0.516 10.625 9.953 1 98.62 73 CYS B CA 1
ATOM 1743 C C . CYS B 1 73 ? 1.685 11.578 9.727 1 98.62 73 CYS B C 1
ATOM 1745 O O . CYS B 1 73 ? 2.045 12.344 10.625 1 98.62 73 CYS B O 1
ATOM 1747 N N . GLY B 1 74 ? 2.273 11.492 8.547 1 97.06 74 GLY B N 1
ATOM 1748 C CA . GLY B 1 74 ? 3.355 12.406 8.219 1 97.06 74 GLY B CA 1
ATOM 1749 C C . GLY B 1 74 ? 2.955 13.867 8.32 1 97.06 74 GLY B C 1
ATOM 1750 O O . GLY B 1 74 ? 3.717 14.688 8.836 1 97.06 74 GLY B O 1
ATOM 1751 N N . THR B 1 75 ? 1.752 14.188 7.855 1 98 75 THR B N 1
ATOM 1752 C CA . THR B 1 75 ? 1.254 15.555 7.902 1 98 75 THR B CA 1
ATOM 1753 C C . THR B 1 75 ? 1.098 16.016 9.344 1 98 75 THR B C 1
ATOM 1755 O O . THR B 1 75 ? 1.447 17.156 9.68 1 98 75 THR B O 1
ATOM 1758 N N . LEU B 1 76 ? 0.563 15.156 10.219 1 98.19 76 LEU B N 1
ATOM 1759 C CA . LEU B 1 76 ? 0.475 15.469 11.641 1 98.19 76 LEU B CA 1
ATOM 1760 C C . LEU B 1 76 ? 1.842 15.844 12.203 1 98.19 76 LEU B C 1
ATOM 1762 O O . LEU B 1 76 ? 1.979 16.859 12.883 1 98.19 76 LEU B O 1
ATOM 1766 N N . ALA B 1 77 ? 2.822 15.031 11.891 1 96.62 77 ALA B N 1
ATOM 1767 C CA . ALA B 1 77 ? 4.176 15.266 12.391 1 96.62 77 ALA B CA 1
ATOM 1768 C C . ALA B 1 77 ? 4.723 16.594 11.867 1 96.62 77 ALA B C 1
ATOM 1770 O O . ALA B 1 77 ? 5.258 17.391 12.633 1 96.62 77 ALA B O 1
ATOM 1771 N N . ILE B 1 78 ? 4.543 16.859 10.602 1 95.69 78 ILE B N 1
ATOM 1772 C CA . ILE B 1 78 ? 5.09 18.047 9.938 1 95.69 78 ILE B CA 1
ATOM 1773 C C . ILE B 1 78 ? 4.449 19.312 10.516 1 95.69 78 ILE B C 1
ATOM 1775 O O . ILE B 1 78 ? 5.148 20.25 10.875 1 95.69 78 ILE B O 1
ATOM 1779 N N . LEU B 1 79 ? 3.115 19.297 10.617 1 96.81 79 LEU B N 1
ATOM 1780 C CA . LEU B 1 79 ? 2.414 20.438 11.18 1 96.81 79 LEU B CA 1
ATOM 1781 C C . LEU B 1 79 ? 2.838 20.688 12.625 1 96.81 79 LEU B C 1
ATOM 1783 O O . LEU B 1 79 ? 3.018 21.828 13.039 1 96.81 79 LEU B O 1
ATOM 1787 N N . SER B 1 80 ? 3.002 19.609 13.375 1 95.81 80 SER B N 1
ATOM 1788 C CA . SER B 1 80 ? 3.377 19.719 14.781 1 95.81 80 SER B CA 1
ATOM 1789 C C . SER B 1 80 ? 4.766 20.328 14.938 1 95.81 80 SER B C 1
ATOM 1791 O O . SER B 1 80 ? 5.051 20.984 15.938 1 95.81 80 SER B O 1
ATOM 1793 N N . GLU B 1 81 ? 5.594 20.078 13.945 1 92.56 81 GLU B N 1
ATOM 1794 C CA . GLU B 1 81 ? 6.969 20.562 14 1 92.56 81 GLU B CA 1
ATOM 1795 C C . GLU B 1 81 ? 7.086 21.953 13.383 1 92.56 81 GLU B C 1
ATOM 1797 O O . GLU B 1 81 ? 8.172 22.531 13.336 1 92.56 81 GLU B O 1
ATOM 1802 N N . GLY B 1 82 ? 6.012 22.453 12.844 1 92.5 82 GLY B N 1
ATOM 1803 C CA . GLY B 1 82 ? 5.996 23.797 12.297 1 92.5 82 GLY B CA 1
ATOM 1804 C C . GLY B 1 82 ? 6.316 23.859 10.82 1 92.5 82 GLY B C 1
ATOM 1805 O O . GLY B 1 82 ? 6.586 24.922 10.273 1 92.5 82 GLY B O 1
ATOM 1806 N N . GLY B 1 83 ? 6.414 22.625 10.242 1 90.94 83 GLY B N 1
ATOM 1807 C CA . GLY B 1 83 ? 6.672 22.562 8.812 1 90.94 83 GLY B CA 1
ATOM 1808 C C . GLY B 1 83 ? 7.711 21.516 8.445 1 90.94 83 GLY B C 1
ATOM 1809 O O . GLY B 1 83 ? 8.07 20.672 9.266 1 90.94 83 GLY B O 1
ATOM 1810 N N . ARG B 1 84 ? 7.984 21.531 7.145 1 86.69 84 ARG B N 1
ATOM 1811 C CA . ARG B 1 84 ? 8.93 20.562 6.598 1 86.69 84 ARG B CA 1
ATOM 1812 C C . ARG B 1 84 ? 10.016 21.266 5.785 1 86.69 84 ARG B C 1
ATOM 1814 O O . ARG B 1 84 ? 9.727 22.188 5.012 1 86.69 84 ARG B O 1
ATOM 1821 N N . LYS B 1 85 ? 11.289 20.797 6.082 1 89.38 85 LYS B N 1
ATOM 1822 C CA . LYS B 1 85 ? 12.359 21.234 5.184 1 89.38 85 LYS B CA 1
ATOM 1823 C C . LYS B 1 85 ? 12.273 20.531 3.838 1 89.38 85 LYS B C 1
ATOM 1825 O O . LYS B 1 85 ? 11.781 19.391 3.754 1 89.38 85 LYS B O 1
ATOM 1830 N N . GLU B 1 86 ? 12.773 21.109 2.789 1 86.69 86 GLU B N 1
ATOM 1831 C CA . GLU B 1 86 ? 12.664 20.609 1.419 1 86.69 86 GLU B CA 1
ATOM 1832 C C . GLU B 1 86 ? 13.359 19.266 1.265 1 86.69 86 GLU B C 1
ATOM 1834 O O . GLU B 1 86 ? 12.906 18.406 0.496 1 86.69 86 GLU B O 1
ATOM 1839 N N . ASN B 1 87 ? 14.375 19.094 2.01 1 90.44 87 ASN B N 1
ATOM 1840 C CA . ASN B 1 87 ? 15.156 17.859 1.854 1 90.44 87 ASN B CA 1
ATOM 1841 C C . ASN B 1 87 ? 14.734 16.797 2.869 1 90.44 87 ASN B C 1
ATOM 1843 O O . ASN B 1 87 ? 15.438 15.805 3.049 1 90.44 87 ASN B O 1
ATOM 1847 N N . GLU B 1 88 ? 13.625 17.078 3.518 1 90 88 GLU B N 1
ATOM 1848 C CA . GLU B 1 88 ? 13.117 16.141 4.52 1 90 88 GLU B CA 1
ATOM 1849 C C . GLU B 1 88 ? 11.977 15.305 3.959 1 90 88 GLU B C 1
ATOM 1851 O O . GLU B 1 88 ? 11.031 15.836 3.375 1 90 88 GLU B O 1
ATOM 1856 N N . PHE B 1 89 ? 12.141 14.008 4.105 1 91.12 89 PHE B N 1
ATOM 1857 C CA . PHE B 1 89 ? 11.133 13.07 3.641 1 91.12 89 PHE B CA 1
ATOM 1858 C C . PHE B 1 89 ? 10.703 12.133 4.766 1 91.12 89 PHE B C 1
ATOM 1860 O O . PHE B 1 89 ? 11.5 11.812 5.648 1 91.12 89 PHE B O 1
ATOM 1867 N N . PHE B 1 90 ? 9.469 11.789 4.758 1 90.12 90 PHE B N 1
ATOM 1868 C CA . PHE B 1 90 ? 8.945 10.758 5.641 1 90.12 90 PHE B CA 1
ATOM 1869 C C . PHE B 1 90 ? 8.727 9.453 4.879 1 90.12 90 PHE B C 1
ATOM 1871 O O . PHE B 1 90 ? 8 9.43 3.885 1 90.12 90 PHE B O 1
ATOM 1878 N N . PHE B 1 91 ? 9.367 8.406 5.348 1 92 91 PHE B N 1
ATOM 1879 C CA . PHE B 1 91 ? 9.258 7.082 4.746 1 92 91 PHE B CA 1
ATOM 1880 C C . PHE B 1 91 ? 8.562 6.109 5.688 1 92 91 PHE B C 1
ATOM 1882 O O . PHE B 1 91 ? 8.57 6.305 6.906 1 92 91 PHE B O 1
ATOM 1889 N N . PHE B 1 92 ? 7.977 5.105 5.105 1 92.75 92 PHE B N 1
ATOM 1890 C CA . PHE B 1 92 ? 7.477 4.004 5.922 1 92.75 92 PHE B CA 1
ATOM 1891 C C . PHE B 1 92 ? 8.617 3.307 6.648 1 92.75 92 PHE B C 1
ATOM 1893 O O . PHE B 1 92 ? 9.633 2.959 6.039 1 92.75 92 PHE B O 1
ATOM 1900 N N . ALA B 1 93 ? 8.43 3.123 7.879 1 96.5 93 ALA B N 1
ATOM 1901 C CA . ALA B 1 93 ? 9.367 2.311 8.641 1 96.5 93 ALA B CA 1
ATOM 1902 C C . ALA B 1 93 ? 8.773 0.945 8.977 1 96.5 93 ALA B C 1
ATOM 1904 O O . ALA B 1 93 ? 9.492 -0.06 9 1 96.5 93 ALA B O 1
ATOM 1905 N N . GLY B 1 94 ? 7.477 0.947 9.219 1 98.56 94 GLY B N 1
ATOM 1906 C CA . GLY B 1 94 ? 6.828 -0.309 9.562 1 98.56 94 GLY B CA 1
ATOM 1907 C C . GLY B 1 94 ? 5.316 -0.2 9.633 1 98.56 94 GLY B C 1
ATOM 1908 O O . GLY B 1 94 ? 4.77 0.905 9.648 1 98.56 94 GLY B O 1
ATOM 1909 N N . ILE B 1 95 ? 4.645 -1.28 9.555 1 98.81 95 ILE B N 1
ATOM 1910 C CA . ILE B 1 95 ? 3.203 -1.435 9.719 1 98.81 95 ILE B CA 1
ATOM 1911 C C . ILE B 1 95 ? 2.914 -2.615 10.641 1 98.81 95 ILE B C 1
ATOM 1913 O O . ILE B 1 95 ? 3.416 -3.721 10.422 1 98.81 95 ILE B O 1
ATOM 1917 N N . ASP B 1 96 ? 2.152 -2.385 11.664 1 98.81 96 ASP B N 1
ATOM 1918 C CA . ASP B 1 96 ? 1.735 -3.455 12.57 1 98.81 96 ASP B CA 1
ATOM 1919 C C . ASP B 1 96 ? 0.216 -3.494 12.711 1 98.81 96 ASP B C 1
ATOM 1921 O O . ASP B 1 96 ? -0.446 -2.455 12.641 1 98.81 96 ASP B O 1
ATOM 1925 N N . GLU B 1 97 ? -0.348 -4.641 12.812 1 98.81 97 GLU B N 1
ATOM 1926 C CA . GLU B 1 97 ? -1.735 -4.871 13.203 1 98.81 97 GLU B CA 1
ATOM 1927 C C . GLU B 1 97 ? -2.703 -4.223 12.219 1 98.81 97 GLU B C 1
ATOM 1929 O O . GLU B 1 97 ? -3.717 -3.648 12.617 1 98.81 97 GLU B O 1
ATOM 1934 N N . ALA B 1 98 ? -2.314 -4.199 10.992 1 98.94 98 ALA B N 1
ATOM 1935 C CA . ALA B 1 98 ? -3.273 -3.709 10 1 98.94 98 ALA B CA 1
ATOM 1936 C C . ALA B 1 98 ? -4.41 -4.707 9.797 1 98.94 98 ALA B C 1
ATOM 1938 O O . ALA B 1 98 ? -4.168 -5.91 9.656 1 98.94 98 ALA B O 1
ATOM 1939 N N . ARG B 1 99 ? -5.605 -4.262 9.859 1 98.88 99 ARG B N 1
ATOM 1940 C CA . ARG B 1 99 ? -6.797 -5.059 9.594 1 98.88 99 ARG B CA 1
ATOM 1941 C C . ARG B 1 99 ? -7.723 -4.348 8.609 1 98.88 99 ARG B C 1
ATOM 1943 O O . ARG B 1 99 ? -7.965 -3.146 8.734 1 98.88 99 ARG B O 1
ATOM 1950 N N . PHE B 1 100 ? -8.156 -5.059 7.633 1 98.56 100 PHE B N 1
ATOM 1951 C CA . PHE B 1 100 ? -9.086 -4.578 6.613 1 98.56 100 PHE B CA 1
ATOM 1952 C C . PHE B 1 100 ? -10.477 -5.145 6.844 1 98.56 100 PHE B C 1
ATOM 1954 O O . PHE B 1 100 ? -10.703 -6.348 6.668 1 98.56 100 PHE B O 1
ATOM 1961 N N . LYS B 1 101 ? -11.422 -4.27 7.121 1 97.88 101 LYS B N 1
ATOM 1962 C CA . LYS B 1 101 ? -12.664 -4.742 7.715 1 97.88 101 LYS B CA 1
ATOM 1963 C C . LYS B 1 101 ? -13.844 -4.535 6.766 1 97.88 101 LYS B C 1
ATOM 1965 O O . LYS B 1 101 ? -14.906 -5.133 6.945 1 97.88 101 LYS B O 1
ATOM 1970 N N . ARG B 1 102 ? -13.609 -3.639 5.848 1 96 102 ARG B N 1
ATOM 1971 C CA . ARG B 1 102 ? -14.688 -3.355 4.902 1 96 102 ARG B CA 1
ATOM 1972 C C . ARG B 1 102 ? -14.125 -2.898 3.559 1 96 102 ARG B C 1
ATOM 1974 O O . ARG B 1 102 ? -13.148 -2.145 3.51 1 96 102 ARG B O 1
ATOM 1981 N N . GLN B 1 103 ? -14.859 -3.318 2.494 1 97.06 103 GLN B N 1
ATOM 1982 C CA . GLN B 1 103 ? -14.477 -2.842 1.17 1 97.06 103 GLN B CA 1
ATOM 1983 C C . GLN B 1 103 ? -14.82 -1.366 0.994 1 97.06 103 GLN B C 1
ATOM 1985 O O . GLN B 1 103 ? -15.859 -0.904 1.466 1 97.06 103 GLN B O 1
ATOM 1990 N N . VAL B 1 104 ? -13.961 -0.646 0.392 1 98.69 104 VAL B N 1
ATOM 1991 C CA . VAL B 1 104 ? -14.172 0.75 0.024 1 98.69 104 VAL B CA 1
ATOM 1992 C C . VAL B 1 104 ? -14.32 0.87 -1.492 1 98.69 104 VAL B C 1
ATOM 1994 O O . VAL B 1 104 ? -13.508 0.321 -2.242 1 98.69 104 VAL B O 1
ATOM 1997 N N . ILE B 1 105 ? -15.383 1.539 -1.941 1 98.5 105 ILE B N 1
ATOM 1998 C CA . ILE B 1 105 ? -15.68 1.571 -3.369 1 98.5 105 ILE B CA 1
ATOM 1999 C C . ILE B 1 105 ? -15.859 3.018 -3.826 1 98.5 105 ILE B C 1
ATOM 2001 O O . ILE B 1 105 ? -16.031 3.918 -3.004 1 98.5 105 ILE B O 1
ATOM 2005 N N . PRO B 1 106 ? -15.734 3.23 -5.191 1 98.56 106 PRO B N 1
ATOM 2006 C CA . PRO B 1 106 ? -15.984 4.586 -5.691 1 98.56 106 PRO B CA 1
ATOM 2007 C C . PRO B 1 106 ? -17.312 5.156 -5.199 1 98.56 106 PRO B C 1
ATOM 2009 O O . PRO B 1 106 ? -18.328 4.457 -5.219 1 98.56 106 PRO B O 1
ATOM 2012 N N . GLY B 1 107 ? -17.266 6.395 -4.797 1 98.75 107 GLY B N 1
ATOM 2013 C CA . GLY B 1 107 ? -18.422 7.02 -4.184 1 98.75 107 GLY B CA 1
ATOM 2014 C C . GLY B 1 107 ? -18.312 7.145 -2.678 1 98.75 107 GLY B C 1
ATOM 2015 O O . GLY B 1 107 ? -19 7.965 -2.061 1 98.75 107 GLY B O 1
ATOM 2016 N N . ASP B 1 108 ? -17.453 6.355 -2.074 1 98.88 108 ASP B N 1
ATOM 2017 C CA . ASP B 1 108 ? -17.203 6.434 -0.639 1 98.88 108 ASP B CA 1
ATOM 2018 C C . ASP B 1 108 ? -16.297 7.621 -0.304 1 98.88 108 ASP B C 1
ATOM 2020 O O . ASP B 1 108 ? -15.547 8.086 -1.153 1 98.88 108 ASP B O 1
ATOM 2024 N N . GLN B 1 109 ? -16.422 8.102 0.906 1 98.94 109 GLN B N 1
ATOM 2025 C CA . GLN B 1 109 ? -15.461 9.023 1.492 1 98.94 109 GLN B CA 1
ATOM 2026 C C . GLN B 1 109 ? -14.758 8.391 2.693 1 98.94 109 GLN B C 1
ATOM 2028 O O . GLN B 1 109 ? -15.414 7.926 3.625 1 98.94 109 GLN B O 1
ATOM 2033 N N . LEU B 1 110 ? -13.477 8.344 2.613 1 98.94 110 LEU B N 1
ATOM 2034 C CA . LEU B 1 110 ? -12.672 7.879 3.738 1 98.94 110 LEU B CA 1
ATOM 2035 C C . LEU B 1 110 ? -12.367 9.023 4.699 1 98.94 110 LEU B C 1
ATOM 2037 O O . LEU B 1 110 ? -11.945 10.102 4.273 1 98.94 110 LEU B O 1
ATOM 2041 N N . VAL B 1 111 ? -12.625 8.781 5.922 1 98.94 111 VAL B N 1
ATOM 2042 C CA . VAL B 1 111 ? -12.188 9.672 6.992 1 98.94 111 VAL B CA 1
ATOM 2043 C C . VAL B 1 111 ? -11.055 9.023 7.781 1 98.94 111 VAL B C 1
ATOM 2045 O O . VAL B 1 111 ? -11.219 7.93 8.328 1 98.94 111 VAL B O 1
ATOM 2048 N N . PHE B 1 112 ? -9.953 9.711 7.816 1 98.94 112 PHE B N 1
ATOM 2049 C CA . PHE B 1 112 ? -8.781 9.211 8.523 1 98.94 112 PHE B CA 1
ATOM 2050 C C . PHE B 1 112 ? -8.633 9.891 9.883 1 98.94 112 PHE B C 1
ATOM 2052 O O . PHE B 1 112 ? -8.617 11.117 9.969 1 98.94 112 PHE B O 1
ATOM 2059 N N . GLU B 1 113 ? -8.547 9.172 10.898 1 99 113 GLU B N 1
ATOM 2060 C CA . GLU B 1 113 ? -8.219 9.641 12.242 1 99 113 GLU B CA 1
ATOM 2061 C C . GLU B 1 113 ? -6.895 9.055 12.719 1 99 113 GLU B C 1
ATOM 2063 O O . GLU B 1 113 ? -6.781 7.844 12.922 1 99 113 GLU B O 1
ATOM 2068 N N . VAL B 1 114 ? -5.91 9.938 12.93 1 98.94 114 VAL B N 1
ATOM 2069 C CA . VAL B 1 114 ? -4.602 9.438 13.336 1 98.94 114 VAL B CA 1
ATOM 2070 C C . VAL B 1 114 ? -4.191 10.07 14.664 1 98.94 114 VAL B C 1
ATOM 2072 O O . VAL B 1 114 ? -4.547 11.219 14.945 1 98.94 114 VAL B O 1
ATOM 2075 N N . GLU B 1 115 ? -3.539 9.312 15.422 1 98.94 115 GLU B N 1
ATOM 2076 C CA . GLU B 1 115 ? -3.051 9.719 16.734 1 98.94 115 GLU B CA 1
ATOM 2077 C C . GLU B 1 115 ? -1.574 9.375 16.906 1 98.94 115 GLU B C 1
ATOM 2079 O O . GLU B 1 115 ? -1.165 8.234 16.672 1 98.94 115 GLU B O 1
ATOM 2084 N N . LEU B 1 116 ? -0.812 10.32 17.359 1 98.75 116 LEU B N 1
ATOM 2085 C CA . LEU B 1 116 ? 0.593 10.078 17.672 1 98.75 116 LEU B CA 1
ATOM 2086 C C . LEU B 1 116 ? 0.74 9.336 19 1 98.75 116 LEU B C 1
ATOM 2088 O O . LEU B 1 116 ? 0.302 9.828 20.031 1 98.75 116 LEU B O 1
ATOM 2092 N N . LEU B 1 117 ? 1.337 8.242 18.922 1 98.69 117 LEU B N 1
ATOM 2093 C CA . LEU B 1 117 ? 1.538 7.441 20.125 1 98.69 117 LEU B CA 1
ATOM 2094 C C . LEU B 1 117 ? 2.898 7.734 20.75 1 98.69 117 LEU B C 1
ATOM 2096 O O . LEU B 1 117 ? 2.994 7.957 21.953 1 98.69 117 LEU B O 1
ATOM 2100 N N . THR B 1 118 ? 3.918 7.648 19.891 1 97.62 118 THR B N 1
ATOM 2101 C CA . THR B 1 118 ? 5.277 7.93 20.344 1 97.62 118 THR B CA 1
ATOM 2102 C C . THR B 1 118 ? 6.098 8.562 19.219 1 97.62 118 THR B C 1
ATOM 2104 O O . THR B 1 118 ? 5.766 8.414 18.047 1 97.62 118 THR B O 1
ATOM 2107 N N . SER B 1 119 ? 6.984 9.312 19.594 1 94.06 119 SER B N 1
ATOM 2108 C CA . SER B 1 119 ? 7.992 9.898 18.703 1 94.06 119 SER B CA 1
ATOM 2109 C C . SER B 1 119 ? 9.383 9.789 19.312 1 94.06 119 SER B C 1
ATOM 2111 O O . SER B 1 119 ? 9.688 10.453 20.312 1 94.06 119 SER B O 1
ATOM 2113 N N . ARG B 1 120 ? 10.18 8.922 18.688 1 91.06 120 ARG B N 1
ATOM 2114 C CA . ARG B 1 120 ? 11.508 8.688 19.234 1 91.06 120 ARG B CA 1
ATOM 2115 C C . ARG B 1 120 ? 12.539 8.539 18.125 1 91.06 120 ARG B C 1
ATOM 2117 O O . ARG B 1 120 ? 12.336 7.766 17.188 1 91.06 120 ARG B O 1
ATOM 2124 N N . ARG B 1 121 ? 13.633 9.219 18.25 1 90.75 121 ARG B N 1
ATOM 2125 C CA . ARG B 1 121 ? 14.789 9.086 17.359 1 90.75 121 ARG B CA 1
ATOM 2126 C C . ARG B 1 121 ? 14.383 9.211 15.898 1 90.75 121 ARG B C 1
ATOM 2128 O O . ARG B 1 121 ? 14.781 8.398 15.062 1 90.75 121 ARG B O 1
ATOM 2135 N N . GLY B 1 122 ? 13.477 10.086 15.609 1 89.69 122 GLY B N 1
ATOM 2136 C CA . GLY B 1 122 ? 13.117 10.375 14.227 1 89.69 122 GLY B CA 1
ATOM 2137 C C . GLY B 1 122 ? 12.047 9.445 13.68 1 89.69 122 GLY B C 1
ATOM 2138 O O . GLY B 1 122 ? 11.703 9.516 12.5 1 89.69 122 GLY B O 1
ATOM 2139 N N . ILE B 1 123 ? 11.609 8.578 14.555 1 94.94 123 ILE B N 1
ATOM 2140 C CA . ILE B 1 123 ? 10.555 7.664 14.141 1 94.94 123 ILE B CA 1
ATOM 2141 C C . ILE B 1 123 ? 9.273 7.965 14.914 1 94.94 123 ILE B C 1
ATOM 2143 O O . ILE B 1 123 ? 9.289 8.039 16.141 1 94.94 123 ILE B O 1
ATOM 2147 N N . GLY B 1 124 ? 8.273 8.227 14.227 1 97.38 124 GLY B N 1
ATOM 2148 C CA . GLY B 1 124 ? 6.953 8.367 14.828 1 97.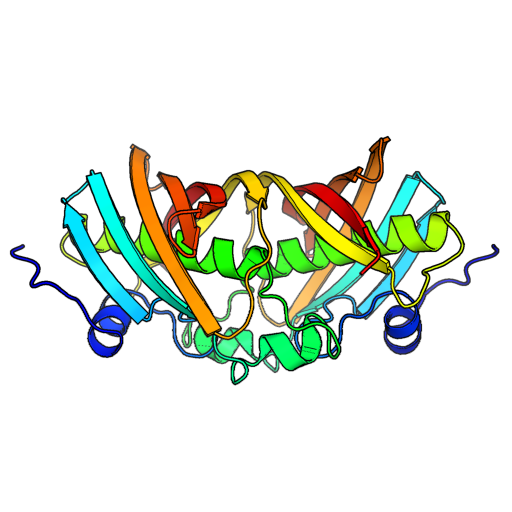38 124 GLY B CA 1
ATOM 2149 C C . GLY B 1 124 ? 6.102 7.121 14.695 1 97.38 124 GLY B C 1
ATOM 2150 O O . GLY B 1 124 ? 6.094 6.477 13.648 1 97.38 124 GLY B O 1
ATOM 2151 N N . LYS B 1 125 ? 5.465 6.766 15.773 1 98.62 125 LYS B N 1
ATOM 2152 C CA . LYS B 1 125 ? 4.488 5.68 15.805 1 98.62 125 LYS B CA 1
ATOM 2153 C C . LYS B 1 125 ? 3.072 6.219 15.984 1 98.62 125 LYS B C 1
ATOM 2155 O O . LYS B 1 125 ? 2.82 7.031 16.875 1 98.62 125 LYS B O 1
ATOM 2160 N N . PHE B 1 126 ? 2.146 5.715 15.164 1 98.88 126 PHE B N 1
ATOM 2161 C CA . PHE B 1 126 ? 0.809 6.289 15.125 1 98.88 126 PHE B CA 1
ATOM 2162 C C . PHE B 1 126 ? -0.253 5.195 15.172 1 98.88 126 PHE B C 1
ATOM 2164 O O . PHE B 1 126 ? -0.094 4.145 14.547 1 98.88 126 PHE B O 1
ATOM 2171 N N . ASN B 1 127 ? -1.297 5.457 15.898 1 98.94 127 ASN B N 1
ATOM 2172 C CA . ASN B 1 127 ? -2.553 4.75 15.664 1 98.94 127 ASN B CA 1
ATOM 2173 C C . ASN B 1 127 ? -3.346 5.383 14.523 1 98.94 127 ASN B C 1
ATOM 2175 O O . ASN B 1 127 ? -3.609 6.586 14.539 1 98.94 127 ASN B O 1
ATOM 2179 N N . ALA B 1 128 ? -3.695 4.66 13.5 1 98.94 128 ALA B N 1
ATOM 2180 C CA . ALA B 1 128 ? -4.402 5.195 12.344 1 98.94 128 ALA B CA 1
ATOM 2181 C C . ALA B 1 128 ? -5.664 4.387 12.047 1 98.94 128 ALA B C 1
ATOM 2183 O O . ALA B 1 128 ? -5.613 3.158 11.969 1 98.94 128 ALA B O 1
ATOM 2184 N N . VAL B 1 129 ? -6.762 5.094 11.852 1 98.94 129 VAL B N 1
ATOM 2185 C CA . VAL B 1 129 ? -8.047 4.465 11.547 1 98.94 129 VAL B CA 1
ATOM 2186 C C . VAL B 1 129 ? -8.688 5.156 10.344 1 98.94 129 VAL B C 1
ATOM 2188 O O . VAL B 1 129 ? -8.695 6.387 10.258 1 98.94 129 VAL B O 1
ATOM 2191 N N . ALA B 1 130 ? -9.156 4.414 9.398 1 98.94 130 ALA B N 1
ATOM 2192 C CA . ALA B 1 130 ? -9.922 4.895 8.25 1 98.94 130 ALA B CA 1
ATOM 2193 C C . ALA B 1 130 ? -11.375 4.434 8.328 1 98.94 130 ALA B C 1
ATOM 2195 O O . ALA B 1 130 ? -11.648 3.242 8.5 1 98.94 130 ALA B O 1
ATOM 2196 N N . LYS B 1 131 ? -12.289 5.34 8.188 1 98.94 131 LYS B N 1
ATOM 2197 C CA . LYS B 1 131 ? -13.711 5.02 8.312 1 98.94 131 LYS B CA 1
ATOM 2198 C C . LYS B 1 131 ? -14.477 5.453 7.066 1 98.94 131 LYS B C 1
ATOM 2200 O O . LYS B 1 131 ? -14.086 6.398 6.383 1 98.94 131 LYS B O 1
ATOM 2205 N N . VAL B 1 132 ? -15.539 4.754 6.742 1 98.88 132 VAL B N 1
ATOM 2206 C CA . VAL B 1 132 ? -16.562 5.145 5.789 1 98.88 132 VAL B CA 1
ATOM 2207 C C . VAL B 1 132 ? -17.922 5.176 6.484 1 98.88 132 VAL B C 1
ATOM 2209 O O . VAL B 1 132 ? -18.359 4.172 7.051 1 98.88 132 VAL B O 1
ATOM 2212 N N . ASP B 1 133 ? -18.562 6.305 6.523 1 98.38 133 ASP B N 1
ATOM 2213 C CA . ASP B 1 133 ? -19.844 6.469 7.195 1 98.38 133 ASP B CA 1
ATOM 2214 C C . ASP B 1 133 ? -19.766 6.016 8.648 1 98.38 133 ASP B C 1
ATOM 2216 O O . ASP B 1 133 ? -20.641 5.273 9.117 1 98.38 133 ASP B O 1
ATOM 2220 N N . GLY B 1 134 ? -18.672 6.348 9.211 1 98.5 134 GLY B N 1
ATOM 2221 C CA . GLY B 1 134 ? -18.516 6.086 10.625 1 98.5 134 GLY B CA 1
ATOM 2222 C C . GLY B 1 134 ? -18.078 4.664 10.93 1 98.5 134 GLY B C 1
ATOM 2223 O O . GLY B 1 134 ? -17.797 4.324 12.078 1 98.5 134 GLY B O 1
ATOM 2224 N N . GLN B 1 135 ? -18 3.82 9.922 1 98.75 135 GLN B N 1
ATOM 2225 C CA . GLN B 1 135 ? -17.609 2.428 10.109 1 98.75 135 GLN B CA 1
ATOM 2226 C C . GLN B 1 135 ? -16.141 2.217 9.758 1 98.75 135 GLN B C 1
ATOM 2228 O O . GLN B 1 135 ? -15.672 2.678 8.711 1 98.75 135 GLN B O 1
ATOM 2233 N N . VAL B 1 136 ? -15.43 1.479 10.609 1 98.88 136 VAL B N 1
ATOM 2234 C CA . VAL B 1 136 ? -14 1.248 10.391 1 98.88 136 VAL B CA 1
ATOM 2235 C C . VAL B 1 136 ? -13.805 0.386 9.148 1 98.88 136 VAL B C 1
ATOM 2237 O O . VAL B 1 136 ? -14.352 -0.713 9.055 1 98.88 136 VAL B O 1
ATOM 2240 N N . ALA B 1 137 ? -13.07 0.89 8.219 1 98.88 137 ALA B N 1
ATOM 2241 C CA . ALA B 1 137 ? -12.695 0.137 7.027 1 98.88 137 ALA B CA 1
ATOM 2242 C C . ALA B 1 137 ? -11.305 -0.477 7.18 1 98.88 137 ALA B C 1
ATOM 2244 O O . ALA B 1 137 ? -11.094 -1.636 6.816 1 98.88 137 ALA B O 1
ATOM 2245 N N . VAL B 1 138 ? -10.391 0.303 7.715 1 98.88 138 VAL B N 1
ATOM 2246 C CA . VAL B 1 138 ? -9.016 -0.142 7.93 1 98.88 138 VAL B CA 1
ATOM 2247 C C . VAL B 1 138 ? -8.477 0.466 9.219 1 98.88 138 VAL B C 1
ATOM 2249 O O . VAL B 1 138 ? -8.781 1.614 9.547 1 98.88 138 VAL B O 1
ATOM 2252 N N . GLU B 1 139 ? -7.66 -0.238 9.914 1 98.94 139 GLU B N 1
ATOM 2253 C CA . GLU B 1 139 ? -6.91 0.257 11.07 1 98.94 139 GLU B CA 1
ATOM 2254 C C . GLU B 1 139 ? -5.5 -0.331 11.102 1 98.94 139 GLU B C 1
ATOM 2256 O O . GLU B 1 139 ? -5.27 -1.432 10.602 1 98.94 139 GLU B O 1
ATOM 2261 N N . ALA B 1 140 ? -4.605 0.366 11.719 1 98.94 140 ALA B N 1
ATOM 2262 C CA . ALA B 1 140 ? -3.219 -0.091 11.773 1 98.94 140 ALA B CA 1
ATOM 2263 C C . ALA B 1 140 ? -2.393 0.772 12.719 1 98.94 140 ALA B C 1
ATOM 2265 O O . ALA B 1 140 ? -2.793 1.888 13.062 1 98.94 140 ALA B O 1
ATOM 2266 N N . ILE B 1 141 ? -1.276 0.212 13.125 1 98.94 141 ILE B N 1
ATOM 2267 C CA . ILE B 1 141 ? -0.182 0.995 13.688 1 98.94 141 ILE B CA 1
ATOM 2268 C C . ILE B 1 141 ? 0.854 1.286 12.602 1 98.94 141 ILE B C 1
ATOM 2270 O O . ILE B 1 141 ? 1.382 0.365 11.977 1 98.94 141 ILE B O 1
ATOM 2274 N N . ILE B 1 142 ? 1.079 2.531 12.406 1 98.81 142 ILE B N 1
ATOM 2275 C CA . ILE B 1 142 ? 1.967 2.955 11.328 1 98.81 142 ILE B CA 1
ATOM 2276 C C . ILE B 1 142 ? 3.215 3.611 11.914 1 98.81 142 ILE B C 1
ATOM 2278 O O . ILE B 1 142 ? 3.121 4.43 12.836 1 98.81 142 ILE B O 1
ATOM 2282 N N . MET B 1 143 ? 4.344 3.209 11.391 1 98.56 143 MET B N 1
ATOM 2283 C CA . MET B 1 143 ? 5.605 3.826 11.781 1 98.56 143 MET B CA 1
ATOM 2284 C C . MET B 1 143 ? 6.238 4.562 10.602 1 98.56 143 MET B C 1
ATOM 2286 O O . MET B 1 143 ? 6.426 3.982 9.531 1 98.56 143 MET B O 1
ATOM 2290 N N . CYS B 1 144 ? 6.539 5.785 10.805 1 97.19 144 CYS B N 1
ATOM 2291 C CA . CYS B 1 144 ? 7.172 6.621 9.797 1 97.19 144 CYS B CA 1
ATOM 2292 C C . CYS B 1 144 ? 8.516 7.145 10.281 1 97.19 144 CYS B C 1
ATOM 2294 O O . CYS B 1 144 ? 8.664 7.5 11.445 1 97.19 144 CYS B O 1
ATOM 2296 N N . ALA B 1 145 ? 9.414 7.172 9.375 1 95.75 145 ALA B N 1
ATOM 2297 C CA . ALA B 1 145 ? 10.75 7.656 9.695 1 95.75 145 ALA B CA 1
ATOM 2298 C C . ALA B 1 145 ? 11.078 8.922 8.906 1 95.75 145 ALA B C 1
ATOM 2300 O O . ALA B 1 145 ? 10.953 8.953 7.684 1 95.75 145 ALA B O 1
ATOM 2301 N N . LYS B 1 146 ? 11.477 9.891 9.602 1 92.44 146 LYS B N 1
ATOM 2302 C CA . LYS B 1 146 ? 11.945 11.117 8.977 1 92.44 146 LYS B CA 1
ATOM 2303 C C . LYS B 1 146 ? 13.406 10.992 8.531 1 92.44 146 LYS B C 1
ATOM 2305 O O . LYS B 1 146 ? 14.25 10.539 9.305 1 92.44 146 LYS B O 1
ATOM 2310 N N . ARG B 1 147 ? 13.625 11.383 7.32 1 89.88 147 ARG B N 1
ATOM 2311 C CA . ARG B 1 147 ? 14.977 11.32 6.781 1 89.88 147 ARG B CA 1
ATOM 2312 C C . ARG B 1 147 ? 15.312 12.578 5.996 1 89.88 147 ARG B C 1
ATOM 2314 O O . ARG B 1 147 ? 14.445 13.172 5.359 1 89.88 147 ARG B O 1
ATOM 2321 N N . VAL B 1 148 ? 16.547 12.953 6.07 1 86.88 148 VAL B N 1
ATOM 2322 C CA . VAL B 1 148 ? 17.062 14.031 5.234 1 86.88 148 VAL B CA 1
ATOM 2323 C C . VAL B 1 148 ? 17.828 13.438 4.051 1 86.88 148 VAL B C 1
ATOM 2325 O O . VAL B 1 148 ? 18.703 12.586 4.227 1 86.88 148 VAL B O 1
ATOM 2328 N N . VAL B 1 149 ? 17.391 13.883 2.893 1 85.12 149 VAL B N 1
ATOM 2329 C CA . VAL B 1 149 ? 18 13.312 1.697 1 85.12 149 VAL B CA 1
ATOM 2330 C C . VAL B 1 149 ? 18.766 14.391 0.939 1 85.12 149 VAL B C 1
ATOM 2332 O O . VAL B 1 149 ? 18.297 15.523 0.811 1 85.12 149 VAL B O 1
#

Organism: Neisseria meningitidis serogroup C / serotype 2a (strain ATCC 700532 / DSM 15464 / FAM18) (NCBI:txid272831)

pLDDT: mean 96.27, std 4.58, range [60.09, 99.0]

Sequence (298 aa):
MDVQLPIEAKDIQKLIPHRYPFLQLDRITAFEPMKTLTAIKNVSINEPQFQGHFPDLPVMPGVLIIEAMAQACGTLAILSEGGRKENEFFFFAGIDEARFKRQVIPGDQLVFEVELLTSRRGIGKFNAVAKVDGQVAVEAIIMCAKRVVMDVQLPIEAKDIQKLIPHRYPFLQLDRITAFEPMKTLTAIKNVSINEPQFQGHFPDLPVMPGVLIIEAMAQACGTLAILSEGGRKENEFFFFAGIDEARFKRQVIPGDQLVFEVELLTSRRGIGKFNAVAKVDGQVAVEAIIMCAKRVV

Nearest PDB structures (foldseek):
  4i83-assembly1_F  TM=9.827E-01  e=8.964E-26  Neisseria meningitidis FAM18
  5buw-assembly1_A  TM=9.738E-01  e=2.403E-19  Yersinia pestis
  6n3p-assembly1_A  TM=9.869E-01  e=5.191E-19  Escherichia coli
  1u1z-assembly1_D  TM=9.645E-01  e=3.428E-16  Pseudomonas aeruginosa
  1u1z-assembly1_E  TM=9.709E-01  e=7.825E-16  Pseudomonas aeruginosa

Foldseek 3Di:
DDDDPWDAPVRLCQFAVDDPPLAFFGIWGDADAQWKTKTKGAAACPRDCQVVVPVVDAWDDPVSVVSNQQSRVSSSNQVNVVGDDPQKHKDWPDKADKDFDDTDGHVWMKMKMKTWDDDDPQKTWIWIFIDTPNHTGITIITIIGMDGD/DDDDPWDAPVRLCQFAVDDPPLAFFGIWGDADAQWKTKTKGAAACPRDCQVVVPVVDAWDDPVSVVSNQVSRVSSSNQVNVVGDDPQKHKDWDDKADKDFDDTDGHPWMKMKMKTWDDDDPQKTWIWIFIDTPNHTGITIITIIGMDGD